Protein AF-A0A6G0UL66-F1 (afdb_monomer)

pLDDT: mean 75.74, std 12.14, range [45.56, 92.31]

Mean predicted aligned error: 11.09 Å

Foldseek 3Di:
DVVVVVVLVVQLDDDPPDDPLRNCCSNVVVVLVVVLVVVLVVVVPPDQQKAWDDDPPDDPVNRVVQSVVCVVQDFEADQPPDDPVVVVVCVVVPPDHPQVCVVPPDPPCLCVLVVLVVCVVVVPDCSVVVQLDQKTKDKDWDQDPDDDDDRDTDIDIIIMGRPSSVSCSVSVNVVSVSVNVSVVSD

Secondary structure (DSSP, 8-state):
-HHHHHHHHHHTSPPTT--HHHHHHHHHHHHHHHHHHHHHHHHHHTS-SEEE---TT--HHHHHHHHHHHHHH--B---TTS-HHHHHHHHHH--S-HHHHHHHH-TTGGGHHHHHHHHHHTT--HHHH-TT-SEEEEEEEEE----TT---EEEEEEEEEESTHHHHHHHHHHHHHHHHHHHHH-

Solvent-accessible surface area (backbone atoms only — not comparable to full-atom values): 11139 Å² total; per-residue (Å²): 111,69,71,56,54,55,49,50,57,58,62,64,51,81,61,95,88,55,53,74,69,54,50,48,48,66,42,48,53,54,54,51,52,52,54,50,52,49,52,52,51,53,57,62,70,76,51,76,72,52,50,58,57,66,61,93,87,56,51,75,65,56,43,51,50,51,33,54,49,37,66,72,78,43,54,36,74,67,57,91,88,64,59,72,82,60,49,63,58,42,67,78,78,47,96,51,41,68,51,61,52,55,79,71,68,58,95,76,57,94,49,48,59,57,55,53,47,51,36,52,75,70,64,58,52,40,79,79,72,52,50,64,46,50,54,27,42,29,75,51,77,45,75,65,95,58,76,97,81,60,93,57,70,42,82,45,77,36,51,29,38,36,69,59,35,64,53,52,54,55,50,49,47,54,53,48,54,51,53,53,49,52,67,72,78,104

Nearest PDB structures (foldseek):
  8gyq-assembly1_G  TM=5.010E-01  e=2.221E-03  Homo sapiens
  7xlb-assembly1_E  TM=4.769E-01  e=1.741E-02  Homo sapiens
  7dwb-assembly1_A  TM=4.606E-01  e=4.732E-02  Homo sapiens
  4usi-assembly1_C  TM=2.529E-01  e=5.232E+00  Chlamydomonas reinhardtii

Sequence (186 aa):
MLRFLDYMNKVAKPRPDEDIIDSVNNRITVFLFLGMGLSVFAKEYYGNPIKCWGKPEWTSSWLQYAEDYCFVEGTFFAPVNDTIPKLEILMEEGKKMILLNKLIADEEEAIFGFDLLKALLKGINWRETGYFARVTICTFLIREIGDGINNNIVFQATQCVLSAQMIVEKLYLIVWHWLFFLQIAN

Radius of gyration: 22.27 Å; Cα contacts (8 Å, |Δi|>4): 145; chains: 1; bounding box: 53×32×65 Å

Structure (mmCIF, N/CA/C/O backbone):
data_AF-A0A6G0UL66-F1
#
_entry.id   AF-A0A6G0UL66-F1
#
l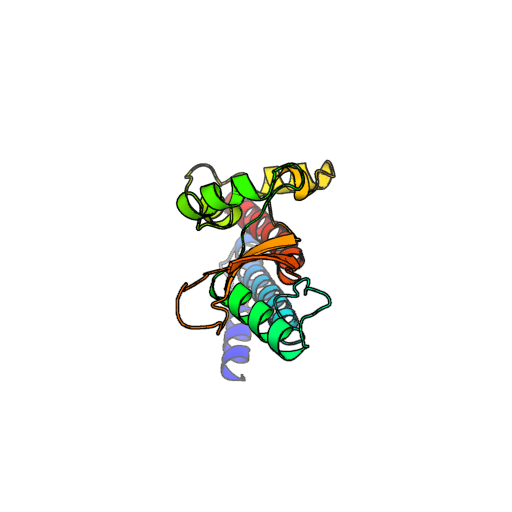oop_
_atom_site.group_PDB
_atom_site.id
_atom_site.type_symbol
_atom_site.label_atom_id
_atom_site.label_alt_id
_atom_site.label_comp_id
_atom_site.label_asym_id
_atom_site.label_entity_id
_atom_site.label_seq_id
_atom_site.pdbx_PDB_ins_code
_atom_site.Cartn_x
_atom_site.Cartn_y
_atom_site.Cartn_z
_atom_site.occupancy
_atom_site.B_iso_or_equiv
_atom_site.auth_seq_id
_atom_site.auth_comp_id
_atom_site.auth_asym_id
_atom_site.auth_atom_id
_atom_site.pdbx_PDB_model_num
ATOM 1 N N . MET A 1 1 ? 10.142 -11.536 24.221 1.00 58.44 1 MET A N 1
ATOM 2 C CA . MET A 1 1 ? 8.920 -12.329 23.960 1.00 58.44 1 MET A CA 1
ATOM 3 C C . MET A 1 1 ? 8.053 -12.485 25.216 1.00 58.44 1 MET A C 1
ATOM 5 O O . MET A 1 1 ? 6.939 -11.990 25.199 1.00 58.44 1 MET A O 1
ATOM 9 N N . LEU A 1 2 ? 8.552 -13.043 26.329 1.00 72.06 2 LEU A N 1
ATOM 10 C CA . LEU A 1 2 ? 7.756 -13.247 27.563 1.00 72.06 2 LEU A CA 1
ATOM 11 C C . LEU A 1 2 ? 7.189 -11.956 28.184 1.00 72.06 2 LEU A C 1
ATOM 13 O O . LEU A 1 2 ? 6.002 -11.883 28.465 1.00 72.06 2 LEU A O 1
ATOM 17 N N . ARG A 1 3 ? 7.991 -10.887 28.272 1.00 76.56 3 ARG A N 1
ATOM 18 C CA . ARG A 1 3 ? 7.517 -9.576 28.765 1.00 76.56 3 ARG A CA 1
ATOM 19 C C . ARG A 1 3 ? 6.379 -8.972 27.937 1.00 76.56 3 ARG A C 1
ATOM 21 O O . ARG A 1 3 ? 5.554 -8.242 28.472 1.00 76.56 3 ARG A O 1
ATOM 28 N N . PHE A 1 4 ? 6.348 -9.262 26.638 1.00 74.31 4 PHE A N 1
ATOM 29 C CA . PHE A 1 4 ? 5.276 -8.807 25.757 1.00 74.31 4 PHE A CA 1
ATOM 30 C C . PHE A 1 4 ? 3.990 -9.599 26.018 1.00 74.31 4 PHE A C 1
ATOM 32 O O . PHE A 1 4 ? 2.921 -9.010 26.097 1.00 74.31 4 PHE A O 1
ATOM 39 N N . LEU A 1 5 ? 4.100 -10.913 26.237 1.00 72.75 5 LEU A N 1
ATOM 40 C CA . LEU A 1 5 ? 2.961 -11.760 26.602 1.00 72.75 5 LEU A CA 1
ATOM 41 C C . LEU A 1 5 ? 2.371 -11.374 27.966 1.00 72.75 5 LEU A C 1
ATOM 43 O O . LEU A 1 5 ? 1.153 -11.302 28.094 1.00 72.75 5 LEU A O 1
ATOM 47 N N . ASP A 1 6 ? 3.206 -11.046 28.953 1.00 81.56 6 ASP A N 1
ATOM 48 C CA . ASP A 1 6 ? 2.739 -10.558 30.258 1.00 81.56 6 ASP A CA 1
ATOM 49 C C . ASP A 1 6 ? 2.024 -9.207 30.144 1.00 81.56 6 ASP A C 1
ATOM 51 O O . ASP A 1 6 ? 0.988 -8.986 30.775 1.00 81.56 6 ASP A O 1
ATOM 55 N N . TYR A 1 7 ? 2.543 -8.312 29.300 1.00 77.25 7 TYR A N 1
ATOM 56 C CA . TYR A 1 7 ? 1.910 -7.028 29.012 1.00 77.25 7 TYR A CA 1
ATOM 57 C C . TYR A 1 7 ? 0.558 -7.209 28.309 1.00 77.25 7 TYR A C 1
ATOM 59 O O . TYR A 1 7 ? -0.442 -6.642 28.744 1.00 77.25 7 TYR A O 1
ATOM 67 N N . MET A 1 8 ? 0.495 -8.071 27.294 1.00 73.62 8 MET A N 1
ATOM 68 C CA . MET A 1 8 ? -0.740 -8.410 26.583 1.00 73.62 8 MET A CA 1
ATOM 69 C C . MET A 1 8 ? -1.779 -9.062 27.501 1.00 73.62 8 MET A C 1
ATOM 71 O O . MET A 1 8 ? -2.954 -8.710 27.449 1.00 73.62 8 MET A O 1
ATOM 75 N N . ASN A 1 9 ? -1.358 -9.953 28.402 1.00 75.19 9 ASN A N 1
ATOM 76 C CA . ASN A 1 9 ? -2.237 -10.548 29.410 1.00 75.19 9 ASN A CA 1
ATOM 77 C C . ASN A 1 9 ? -2.760 -9.521 30.417 1.00 75.19 9 ASN A C 1
ATOM 79 O O . ASN A 1 9 ? -3.876 -9.660 30.914 1.00 75.19 9 ASN A O 1
ATOM 83 N N . LYS A 1 10 ? -1.973 -8.487 30.726 1.00 77.00 10 LYS A N 1
ATOM 84 C CA . LYS A 1 10 ? -2.399 -7.386 31.593 1.00 77.00 10 LYS A CA 1
ATOM 85 C C . LYS A 1 10 ? -3.420 -6.481 30.901 1.00 77.00 10 LYS A C 1
ATOM 87 O O . LYS A 1 10 ? -4.378 -6.077 31.548 1.00 77.00 10 LYS A O 1
ATOM 92 N N . VAL A 1 11 ? -3.239 -6.206 29.609 1.00 72.06 11 VAL A N 1
ATOM 93 C CA . VAL A 1 11 ? -4.183 -5.430 28.781 1.00 72.06 11 VAL A CA 1
ATOM 94 C C . VAL A 1 11 ? -5.475 -6.211 28.515 1.00 72.06 11 VAL A C 1
ATOM 96 O O . VAL A 1 11 ? -6.548 -5.628 28.466 1.00 72.06 11 VAL A O 1
ATOM 99 N N . ALA A 1 12 ? -5.405 -7.541 28.417 1.00 68.50 12 ALA A N 1
ATOM 100 C CA . ALA A 1 12 ? -6.569 -8.391 28.176 1.00 68.50 12 ALA A CA 1
ATOM 101 C C . ALA A 1 12 ? -7.498 -8.577 29.394 1.00 68.50 12 ALA A C 1
ATOM 103 O O . ALA A 1 12 ? -8.543 -9.219 29.248 1.00 68.50 12 ALA A O 1
ATOM 104 N N . LYS A 1 13 ? -7.126 -8.088 30.586 1.00 73.06 13 LYS A N 1
ATOM 105 C CA . LYS A 1 13 ? -7.964 -8.198 31.788 1.00 73.06 13 LYS A CA 1
ATOM 106 C C . LYS A 1 13 ? -8.992 -7.059 31.825 1.00 73.06 13 LYS A C 1
ATOM 108 O O . LYS A 1 13 ? -8.575 -5.903 31.793 1.00 73.06 13 LYS A O 1
ATOM 113 N N . PRO A 1 14 ? -10.297 -7.367 31.938 1.00 64.62 14 PRO A N 1
ATOM 114 C CA . PRO A 1 14 ? -11.334 -6.346 32.036 1.00 64.62 14 PRO A CA 1
ATOM 115 C C . PRO A 1 14 ? -11.175 -5.565 33.342 1.00 64.62 14 PRO A C 1
ATOM 117 O O . PRO A 1 14 ? -10.961 -6.169 34.400 1.00 64.62 14 PRO A O 1
ATOM 120 N N . ARG A 1 15 ? -11.258 -4.232 33.272 1.00 70.25 15 ARG A N 1
ATOM 121 C CA . ARG A 1 15 ? -11.360 -3.407 34.478 1.00 70.25 15 ARG A CA 1
ATOM 122 C C . ARG A 1 15 ? -12.821 -3.370 34.932 1.00 70.25 15 ARG A C 1
ATOM 124 O O . ARG A 1 15 ? -13.703 -3.413 34.081 1.00 70.25 15 ARG A O 1
ATOM 1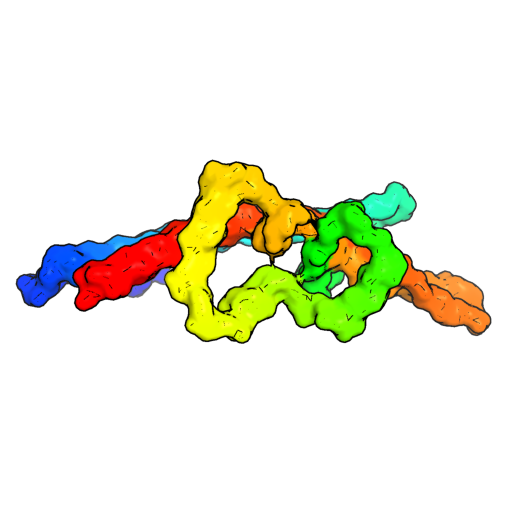31 N N . PRO A 1 16 ? -13.092 -3.314 36.244 1.00 69.12 16 PRO A N 1
ATOM 132 C CA . PRO A 1 16 ? -14.458 -3.412 36.761 1.00 69.12 16 PRO A CA 1
ATOM 133 C C . PRO A 1 16 ? -15.352 -2.215 36.398 1.00 69.12 16 PRO A C 1
ATOM 135 O O . PRO A 1 16 ? -16.569 -2.338 36.484 1.00 69.12 16 PRO A O 1
ATOM 138 N N . ASP A 1 17 ? -14.749 -1.095 35.992 1.00 70.81 17 ASP A N 1
ATOM 139 C CA . ASP A 1 17 ? -15.408 0.207 35.831 1.00 70.81 17 ASP A CA 1
ATOM 140 C C . ASP A 1 17 ? -15.620 0.590 34.349 1.00 70.81 17 ASP A C 1
ATOM 142 O O . ASP A 1 17 ? -16.052 1.701 34.061 1.00 70.81 17 ASP A O 1
ATOM 146 N N . GLU A 1 18 ? -15.266 -0.295 33.408 1.00 67.88 18 GLU A N 1
ATOM 147 C CA . GLU A 1 18 ? -15.343 -0.045 31.960 1.00 67.88 18 GLU A CA 1
ATOM 148 C C . GLU A 1 18 ? -16.682 -0.536 31.387 1.00 67.88 18 GLU A C 1
ATOM 150 O O . GLU A 1 18 ? -17.091 -1.678 31.628 1.00 67.88 18 GLU A O 1
ATOM 155 N N . ASP A 1 19 ? -17.344 0.305 30.585 1.00 76.44 19 ASP A N 1
ATOM 156 C CA . ASP A 1 19 ? -18.536 -0.087 29.837 1.00 76.44 19 ASP A CA 1
ATOM 157 C C . ASP A 1 19 ? -18.204 -1.221 28.850 1.00 76.44 19 ASP A C 1
ATOM 159 O O . ASP A 1 19 ? -17.070 -1.392 28.392 1.00 76.44 19 ASP A O 1
ATOM 163 N N . ILE A 1 20 ? -19.210 -2.026 28.486 1.00 73.19 20 ILE A N 1
ATOM 164 C CA . ILE A 1 20 ? -19.034 -3.178 27.577 1.00 73.19 20 ILE A CA 1
ATOM 165 C C . ILE A 1 20 ? -18.359 -2.747 26.262 1.00 73.19 20 ILE A C 1
ATOM 167 O O . ILE A 1 20 ? -17.556 -3.493 25.702 1.00 73.19 20 ILE A O 1
ATOM 171 N N . ILE A 1 21 ? -18.660 -1.535 25.792 1.00 73.75 21 ILE A N 1
ATOM 172 C CA . ILE A 1 21 ? -18.119 -0.946 24.562 1.00 73.75 21 ILE A CA 1
ATOM 173 C C . ILE A 1 21 ? -16.613 -0.671 24.705 1.00 73.75 21 ILE A C 1
ATOM 175 O O . ILE A 1 21 ? -15.834 -1.077 23.839 1.00 73.75 21 ILE A O 1
ATOM 179 N N . ASP A 1 22 ? -16.182 -0.101 25.830 1.00 70.06 22 ASP A N 1
ATOM 180 C CA . ASP A 1 22 ? -14.773 0.200 26.110 1.00 70.06 22 ASP A CA 1
ATOM 181 C C . ASP A 1 22 ? -13.939 -1.066 26.296 1.00 70.06 22 ASP A C 1
ATOM 183 O O . ASP A 1 22 ? -12.830 -1.193 25.762 1.00 70.06 22 ASP A O 1
ATOM 187 N N . SER A 1 23 ? -14.514 -2.053 26.987 1.00 69.56 23 SER A N 1
ATOM 188 C CA . SER A 1 23 ? -13.872 -3.346 27.223 1.00 69.56 23 SER A CA 1
ATOM 189 C C . SER A 1 23 ? -13.637 -4.114 25.917 1.00 69.56 23 SER A C 1
ATOM 191 O O . SER A 1 23 ? -12.585 -4.729 25.706 1.00 69.56 23 SER A O 1
ATOM 193 N N . VAL A 1 24 ? -14.606 -4.051 24.999 1.00 71.81 24 VAL A N 1
ATOM 194 C CA . VAL A 1 24 ? -14.515 -4.664 23.670 1.00 71.81 24 VAL A CA 1
ATOM 195 C C . VAL A 1 24 ? -13.525 -3.904 22.786 1.00 71.81 24 VAL A C 1
ATOM 197 O O . VAL A 1 24 ? -12.713 -4.544 22.116 1.00 71.81 24 VAL A O 1
ATOM 200 N N . ASN A 1 25 ? -13.517 -2.570 22.822 1.00 77.44 25 ASN A N 1
ATOM 201 C CA . ASN A 1 25 ? -12.602 -1.750 22.032 1.00 77.44 25 ASN A CA 1
ATOM 202 C C . ASN A 1 25 ? -11.132 -1.998 22.413 1.00 77.44 25 ASN A C 1
ATOM 204 O O . ASN A 1 25 ? -10.324 -2.385 21.568 1.00 77.44 25 ASN A O 1
ATOM 208 N N . ASN A 1 26 ? -10.780 -1.857 23.692 1.00 74.81 26 ASN A N 1
ATOM 209 C CA . ASN A 1 26 ? -9.395 -2.004 24.146 1.00 74.81 26 ASN A CA 1
ATOM 210 C C . ASN A 1 26 ? -8.853 -3.429 23.911 1.00 74.81 26 ASN A C 1
ATOM 212 O O . ASN A 1 26 ? -7.678 -3.626 23.605 1.00 74.81 26 ASN A O 1
ATOM 216 N N . ARG A 1 27 ? -9.717 -4.449 23.982 1.00 76.88 27 ARG A N 1
ATOM 217 C CA . ARG A 1 27 ? -9.307 -5.842 23.778 1.00 76.88 27 ARG A CA 1
ATOM 218 C C . ARG A 1 27 ? -9.246 -6.229 22.303 1.00 76.88 27 ARG A C 1
ATOM 220 O O . ARG A 1 27 ? -8.233 -6.770 21.863 1.00 76.88 27 ARG A O 1
ATOM 227 N N . ILE A 1 28 ? -10.307 -5.983 21.535 1.00 81.62 28 ILE A N 1
ATOM 228 C CA . ILE A 1 28 ? -10.396 -6.432 20.139 1.00 81.62 28 ILE A CA 1
ATOM 229 C C . ILE A 1 28 ? -9.446 -5.635 19.248 1.00 81.62 28 ILE A C 1
ATOM 231 O O . ILE A 1 28 ? -8.747 -6.247 18.442 1.00 81.62 28 ILE A O 1
ATOM 235 N N . THR A 1 29 ? -9.348 -4.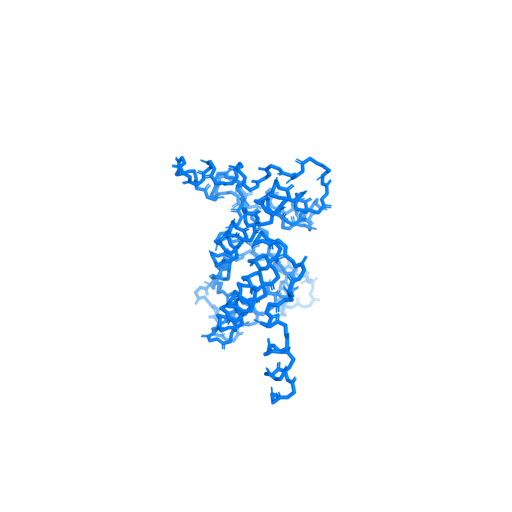314 19.424 1.00 84.31 29 THR A N 1
ATOM 236 C CA . THR A 1 29 ? -8.504 -3.449 18.581 1.00 84.31 29 THR A CA 1
ATOM 237 C C . THR A 1 29 ? -7.037 -3.883 18.608 1.00 84.31 29 THR A C 1
ATOM 239 O O . THR A 1 29 ? -6.390 -3.967 17.563 1.00 84.31 29 THR A O 1
ATOM 242 N N . VAL A 1 30 ? -6.511 -4.243 19.784 1.00 83.31 30 VAL A N 1
ATOM 243 C CA . VAL A 1 30 ? -5.107 -4.658 19.930 1.00 83.31 30 VAL A CA 1
ATOM 244 C C . VAL A 1 30 ? -4.843 -5.993 19.227 1.00 83.31 30 VAL A C 1
ATOM 246 O O . VAL A 1 30 ? -3.869 -6.113 18.483 1.00 83.31 30 VAL A O 1
ATOM 249 N N . PHE A 1 31 ? -5.705 -6.998 19.409 1.00 84.00 31 PHE A N 1
ATOM 250 C CA . PHE A 1 31 ? -5.541 -8.286 18.722 1.00 84.00 31 PHE A CA 1
ATOM 251 C C . PHE A 1 31 ? -5.764 -8.177 17.210 1.00 84.00 31 PHE A C 1
ATOM 253 O O . PHE A 1 31 ? -5.067 -8.844 16.445 1.00 84.00 31 PHE A O 1
ATOM 260 N N . LEU A 1 32 ? -6.683 -7.311 16.778 1.00 85.69 32 LEU A N 1
ATOM 261 C CA . LEU A 1 32 ? -6.948 -7.025 15.372 1.00 85.69 32 LEU A CA 1
ATOM 262 C C . LEU A 1 32 ? -5.708 -6.429 14.691 1.00 85.69 32 LEU A C 1
ATOM 264 O O . LEU A 1 32 ? -5.239 -6.983 13.696 1.00 85.69 32 LEU A O 1
ATOM 268 N N . PHE A 1 33 ? -5.104 -5.381 15.259 1.00 86.44 33 PHE A N 1
ATOM 269 C CA . PHE A 1 33 ? -3.886 -4.791 14.694 1.00 86.44 33 PHE A CA 1
ATOM 270 C C . PHE A 1 33 ? -2.677 -5.722 14.761 1.00 86.44 33 PHE A C 1
ATOM 272 O O . PHE A 1 33 ? -1.896 -5.764 13.809 1.00 86.44 33 PHE A O 1
ATOM 279 N N . LEU A 1 34 ? -2.536 -6.525 15.820 1.00 86.75 34 LEU A N 1
ATOM 280 C CA . LEU A 1 34 ? -1.481 -7.539 15.885 1.00 86.75 34 LEU A CA 1
ATOM 281 C C . LEU A 1 34 ? -1.638 -8.603 14.792 1.00 86.75 34 LEU A C 1
ATOM 283 O O . LEU A 1 34 ? -0.660 -8.943 14.128 1.00 86.75 34 LEU A O 1
ATOM 287 N N . GLY A 1 35 ? -2.856 -9.100 14.564 1.00 87.31 35 GLY A N 1
ATOM 288 C CA . GLY A 1 35 ? -3.134 -10.072 13.506 1.00 87.31 35 GLY A CA 1
ATOM 289 C C . GLY A 1 35 ? -2.863 -9.514 12.107 1.00 87.31 35 GLY A C 1
ATOM 290 O O . GLY A 1 35 ? -2.244 -10.182 11.274 1.00 87.31 35 GLY A O 1
ATOM 291 N N . MET A 1 36 ? -3.261 -8.266 11.852 1.00 85.38 36 MET A N 1
ATOM 292 C CA . MET A 1 36 ? -2.997 -7.591 10.579 1.00 85.38 36 MET A CA 1
ATOM 293 C C . MET A 1 36 ? -1.507 -7.318 10.368 1.00 85.38 36 MET A C 1
ATOM 295 O O . MET A 1 36 ? -0.985 -7.619 9.298 1.00 85.38 36 MET A O 1
ATOM 299 N N . GLY A 1 37 ? -0.806 -6.823 11.392 1.00 85.38 37 GLY A N 1
ATOM 300 C CA . GLY A 1 37 ? 0.634 -6.572 11.336 1.00 85.38 37 GLY A CA 1
ATOM 301 C C . GLY A 1 37 ? 1.434 -7.844 11.055 1.00 85.38 37 GLY A C 1
ATOM 302 O O . GLY A 1 37 ? 2.309 -7.843 10.192 1.00 85.38 37 GLY A O 1
ATOM 303 N N . LEU A 1 38 ? 1.075 -8.959 11.699 1.00 87.00 38 LEU A N 1
ATOM 304 C CA . LEU A 1 38 ? 1.669 -10.267 11.411 1.00 87.00 38 LEU A CA 1
ATOM 305 C C . LEU A 1 38 ? 1.369 -10.744 9.987 1.00 87.00 38 LEU A C 1
ATOM 307 O O . LEU A 1 38 ? 2.241 -11.324 9.348 1.00 87.00 38 LEU A O 1
ATOM 311 N N . SER A 1 39 ? 0.164 -10.486 9.477 1.00 83.50 39 SER A N 1
ATOM 312 C CA . SER A 1 39 ? -0.223 -10.865 8.113 1.00 83.50 39 SER A CA 1
ATOM 313 C C . SER A 1 39 ? 0.576 -10.098 7.054 1.00 83.50 39 SER A C 1
ATOM 315 O O . SER A 1 39 ? 1.032 -10.700 6.081 1.00 83.50 39 SER A O 1
ATOM 317 N N . VAL A 1 40 ? 0.790 -8.791 7.256 1.00 83.81 40 VAL A N 1
ATOM 318 C CA . VAL A 1 40 ? 1.653 -7.961 6.395 1.00 83.81 40 VAL A CA 1
ATOM 319 C C . VAL A 1 40 ? 3.093 -8.447 6.473 1.00 83.81 40 VAL A C 1
ATOM 321 O O . VAL A 1 40 ? 3.706 -8.721 5.446 1.00 83.81 40 VAL A O 1
ATOM 324 N N . PHE A 1 41 ? 3.606 -8.631 7.690 1.00 83.62 41 PHE A N 1
ATOM 325 C CA . PHE A 1 41 ? 4.976 -9.079 7.912 1.00 83.62 41 PHE A CA 1
ATOM 326 C C . PHE A 1 41 ? 5.247 -10.447 7.277 1.00 83.62 41 PHE A C 1
ATOM 328 O O . PHE A 1 41 ? 6.251 -10.630 6.596 1.00 83.62 41 PHE A O 1
ATOM 335 N N . ALA A 1 42 ? 4.328 -11.402 7.437 1.00 83.81 42 ALA A N 1
ATOM 336 C CA . ALA A 1 42 ? 4.441 -12.713 6.812 1.00 83.81 42 ALA A CA 1
ATOM 337 C C . ALA A 1 42 ? 4.512 -12.604 5.283 1.00 83.81 42 ALA A C 1
ATOM 339 O O . ALA A 1 42 ? 5.256 -13.335 4.640 1.00 83.81 42 ALA A O 1
ATOM 340 N N . LYS A 1 43 ? 3.760 -11.685 4.679 1.00 76.38 43 LYS A N 1
ATOM 341 C CA . LYS A 1 43 ? 3.737 -11.526 3.223 1.00 76.38 43 LYS A CA 1
ATOM 342 C C . LYS A 1 43 ? 4.971 -10.833 2.670 1.00 76.38 43 LYS A C 1
ATOM 344 O O . LYS A 1 43 ? 5.425 -11.232 1.604 1.00 76.38 43 LYS A O 1
ATOM 349 N N . GLU A 1 44 ? 5.529 -9.892 3.418 1.00 74.50 44 GLU A N 1
ATOM 350 C CA . GLU A 1 44 ? 6.800 -9.251 3.081 1.00 74.50 44 GLU A CA 1
ATOM 351 C C . GLU A 1 44 ? 7.986 -10.223 3.216 1.00 74.50 44 GLU A C 1
ATOM 353 O O . GLU A 1 44 ? 8.962 -10.129 2.483 1.00 74.50 44 GLU A O 1
ATOM 358 N N . TYR A 1 45 ? 7.896 -11.203 4.122 1.00 78.00 45 TYR A N 1
ATOM 359 C CA . TYR A 1 45 ? 8.993 -12.132 4.404 1.00 78.00 45 TYR A CA 1
ATOM 360 C C . TYR A 1 45 ? 9.155 -13.264 3.372 1.00 78.00 45 TYR A C 1
ATOM 362 O O . TYR A 1 45 ? 10.267 -13.731 3.136 1.00 78.00 45 TYR A O 1
ATOM 370 N N . TYR A 1 46 ? 8.062 -13.739 2.761 1.00 70.81 46 TYR A N 1
ATOM 371 C CA . TYR A 1 46 ? 8.074 -14.936 1.898 1.00 70.81 46 TYR A CA 1
ATOM 372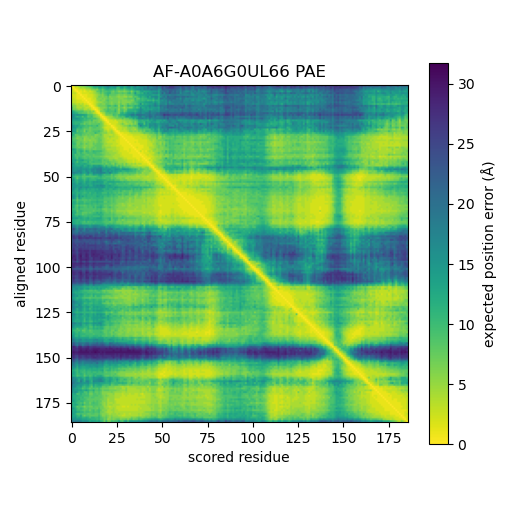 C C . TYR A 1 46 ? 8.141 -14.644 0.387 1.00 70.81 46 TYR A C 1
ATOM 374 O O . TYR A 1 46 ? 7.838 -15.525 -0.421 1.00 70.81 46 TYR A O 1
ATOM 382 N N . GLY A 1 47 ? 8.532 -13.440 -0.037 1.00 72.94 47 GLY A N 1
ATOM 383 C CA . GLY A 1 47 ? 8.598 -13.115 -1.462 1.00 72.94 47 GLY A CA 1
ATOM 384 C C . GLY A 1 47 ? 9.395 -11.860 -1.783 1.00 72.94 47 GLY A C 1
ATOM 385 O O . GLY A 1 47 ? 9.812 -11.127 -0.898 1.00 72.94 47 GLY A O 1
ATOM 386 N N . ASN A 1 48 ? 9.589 -11.615 -3.079 1.00 77.25 48 ASN A N 1
ATOM 387 C CA . ASN A 1 48 ? 10.111 -10.332 -3.538 1.00 77.25 48 ASN A CA 1
ATOM 388 C C . ASN A 1 48 ? 8.950 -9.322 -3.585 1.00 77.25 48 ASN A C 1
ATOM 390 O O . ASN A 1 48 ? 7.875 -9.678 -4.088 1.00 77.25 48 ASN A O 1
ATOM 394 N N . PRO A 1 49 ? 9.146 -8.085 -3.103 1.00 78.81 49 PRO A N 1
ATOM 395 C CA . PRO A 1 49 ? 8.076 -7.094 -2.971 1.00 78.81 49 PRO A CA 1
ATOM 396 C C . PRO A 1 49 ? 7.532 -6.616 -4.327 1.00 78.81 49 PRO A C 1
ATOM 398 O O . PRO A 1 49 ? 6.360 -6.243 -4.443 1.00 78.81 49 PRO A O 1
ATOM 401 N N . ILE A 1 50 ? 8.366 -6.673 -5.371 1.00 87.69 50 ILE A N 1
ATOM 402 C CA . ILE A 1 50 ? 8.035 -6.262 -6.734 1.00 87.69 50 ILE A CA 1
ATOM 403 C C . ILE A 1 50 ? 8.568 -7.276 -7.752 1.00 87.69 50 ILE A C 1
ATOM 405 O O . ILE A 1 50 ? 9.623 -7.879 -7.556 1.00 87.69 50 ILE A O 1
ATOM 409 N N . LYS A 1 51 ? 7.818 -7.482 -8.839 1.00 91.06 51 LYS A N 1
ATOM 410 C CA . LYS A 1 51 ? 8.260 -8.248 -10.013 1.00 91.06 51 LYS A CA 1
ATOM 411 C C . LYS A 1 51 ? 8.015 -7.457 -11.280 1.00 91.06 51 LYS A C 1
ATOM 413 O O . LYS A 1 51 ? 6.899 -6.983 -11.482 1.00 91.06 51 LYS A O 1
ATOM 418 N N . CYS A 1 52 ? 9.038 -7.318 -12.116 1.00 92.00 52 CYS A N 1
ATOM 419 C CA . CYS A 1 52 ? 8.999 -6.445 -13.286 1.00 92.00 52 CYS A CA 1
ATOM 420 C C . CYS A 1 52 ? 9.152 -7.223 -14.595 1.00 92.00 52 CYS A C 1
ATOM 422 O O . CYS A 1 52 ? 9.714 -8.315 -14.645 1.00 92.00 52 CYS A O 1
ATOM 424 N N . TRP A 1 53 ? 8.625 -6.653 -15.675 1.00 92.00 53 TRP A N 1
ATOM 425 C CA . TRP A 1 53 ? 8.721 -7.223 -17.009 1.00 92.00 53 TRP A CA 1
ATOM 426 C C . TRP A 1 53 ? 10.067 -6.868 -17.654 1.00 92.00 53 TRP A C 1
ATOM 428 O O . TRP A 1 53 ? 10.326 -5.711 -17.995 1.00 92.00 53 TRP A O 1
ATOM 438 N N . GLY A 1 54 ? 10.938 -7.859 -17.836 1.00 90.44 54 GLY A N 1
ATOM 439 C CA . GLY A 1 54 ? 12.220 -7.684 -18.518 1.00 90.44 54 GLY A CA 1
ATOM 440 C C . GLY A 1 54 ? 12.102 -7.715 -20.042 1.00 90.44 54 GLY A C 1
ATOM 441 O O . GLY A 1 54 ? 11.233 -8.387 -20.598 1.00 90.44 54 GLY A O 1
ATOM 442 N N . LYS A 1 55 ? 13.015 -7.027 -20.736 1.00 87.88 55 LYS A N 1
ATOM 443 C CA . LYS A 1 55 ? 13.224 -7.261 -22.174 1.00 87.88 55 LYS A CA 1
ATOM 444 C C . LYS A 1 55 ? 13.784 -8.677 -22.391 1.00 87.88 55 LYS A C 1
ATOM 446 O O . LYS A 1 55 ? 14.523 -9.160 -21.536 1.00 87.88 55 LYS A O 1
ATOM 451 N N . PRO A 1 56 ? 13.509 -9.321 -23.539 1.00 87.50 56 PRO A N 1
ATOM 452 C CA . PRO A 1 56 ? 14.028 -10.661 -23.831 1.00 87.50 56 PRO A CA 1
ATOM 453 C C . PRO A 1 56 ? 15.565 -10.725 -23.896 1.00 87.50 56 PRO A C 1
ATOM 455 O O . PRO A 1 56 ? 16.141 -11.790 -23.720 1.00 87.50 56 PRO A O 1
ATOM 458 N N . GLU A 1 57 ? 16.228 -9.591 -24.129 1.00 88.50 57 GLU A N 1
ATOM 459 C CA . GLU A 1 57 ? 17.691 -9.466 -24.200 1.00 88.50 57 GLU A CA 1
ATOM 460 C C . GLU A 1 57 ? 18.363 -9.369 -22.818 1.00 88.50 57 GLU A C 1
ATOM 462 O O . GLU A 1 57 ? 19.584 -9.472 -22.707 1.00 88.50 57 GLU A O 1
ATOM 467 N N . TRP A 1 58 ? 17.592 -9.138 -21.751 1.00 89.44 58 TRP A N 1
ATOM 468 C CA . TRP A 1 58 ? 18.137 -8.942 -20.411 1.00 89.44 58 TRP A CA 1
ATOM 469 C C . TRP A 1 58 ? 18.534 -10.259 -19.754 1.00 89.44 58 TRP A C 1
ATOM 471 O O . TRP A 1 58 ? 17.785 -11.235 -19.749 1.00 89.44 58 TRP A O 1
ATOM 481 N N . THR A 1 59 ? 19.700 -10.261 -19.109 1.00 91.62 59 THR A N 1
ATOM 482 C CA . THR A 1 59 ? 20.088 -11.366 -18.229 1.00 91.62 59 THR A CA 1
ATOM 483 C C . THR A 1 59 ? 19.294 -11.312 -16.921 1.00 91.62 59 THR A C 1
ATOM 485 O O . THR A 1 59 ? 18.790 -10.260 -16.518 1.00 91.62 59 THR A O 1
ATOM 488 N N . SER A 1 60 ? 19.227 -12.438 -16.201 1.00 91.62 60 SER A N 1
ATOM 489 C CA . SER A 1 60 ? 18.559 -12.492 -14.892 1.00 91.62 60 SER A CA 1
ATOM 490 C C . SER A 1 60 ? 19.129 -11.484 -13.883 1.00 91.62 60 SER A C 1
ATOM 492 O O . SER A 1 60 ? 18.392 -11.029 -13.014 1.00 91.62 60 SER A O 1
ATOM 494 N N . SER A 1 61 ? 20.413 -11.128 -13.982 1.00 90.81 61 SER A N 1
ATOM 495 C CA . SER A 1 61 ? 21.050 -10.147 -13.094 1.00 90.81 61 SER A CA 1
ATOM 496 C C . SER A 1 61 ? 20.595 -8.718 -13.394 1.00 90.81 61 SER A C 1
ATOM 498 O O . SER A 1 61 ? 20.326 -7.959 -12.469 1.00 90.81 61 SER A O 1
ATOM 500 N N . TRP A 1 62 ? 20.446 -8.363 -14.675 1.00 89.44 62 TRP A N 1
ATOM 501 C CA . TRP A 1 62 ? 19.885 -7.067 -15.074 1.00 89.44 62 TRP A CA 1
ATOM 502 C C . TRP A 1 62 ? 18.420 -6.932 -14.659 1.00 89.44 62 TRP A C 1
ATOM 504 O O . TRP A 1 62 ? 18.004 -5.858 -14.231 1.00 89.44 62 TRP A O 1
ATOM 514 N N . LEU A 1 63 ? 17.654 -8.027 -14.730 1.00 91.50 63 LEU A N 1
ATOM 515 C CA . LEU A 1 63 ? 16.271 -8.043 -14.260 1.00 91.50 63 LEU A CA 1
ATOM 516 C C . LEU A 1 63 ? 16.178 -7.811 -12.745 1.00 91.50 63 LEU A C 1
ATOM 518 O O . LEU A 1 63 ? 15.382 -6.984 -12.319 1.00 91.50 63 LEU A O 1
ATOM 522 N N . GLN A 1 64 ? 17.012 -8.485 -11.945 1.00 92.31 64 GLN A N 1
ATOM 523 C CA . GLN A 1 64 ? 17.059 -8.278 -10.490 1.00 92.31 64 GLN A CA 1
ATOM 524 C C . GLN A 1 64 ? 17.465 -6.845 -10.132 1.00 92.31 64 GLN A C 1
ATOM 526 O O . GLN A 1 64 ? 16.809 -6.216 -9.312 1.00 92.31 64 GLN A O 1
ATOM 531 N N . TYR A 1 65 ? 18.473 -6.290 -10.813 1.00 90.31 65 TYR A N 1
ATOM 532 C CA . TYR A 1 65 ? 18.861 -4.891 -10.625 1.00 90.31 65 TYR A CA 1
ATOM 533 C C . TYR A 1 65 ? 17.704 -3.925 -10.913 1.00 90.31 65 TYR A C 1
ATOM 535 O O . TYR A 1 65 ? 17.468 -3.001 -10.140 1.00 90.31 65 TYR A O 1
ATOM 543 N N . ALA A 1 66 ? 16.970 -4.140 -12.009 1.00 90.25 66 ALA A N 1
ATOM 544 C CA . ALA A 1 66 ? 15.812 -3.319 -12.341 1.00 90.25 66 ALA A CA 1
ATOM 545 C C . ALA A 1 66 ? 14.695 -3.456 -11.292 1.00 90.25 66 ALA A C 1
ATOM 547 O O . ALA A 1 66 ? 14.105 -2.452 -10.908 1.00 90.25 66 ALA A O 1
ATOM 548 N N . GLU A 1 67 ? 14.423 -4.671 -10.802 1.00 90.94 67 GLU A N 1
ATOM 549 C CA . GLU A 1 67 ? 13.456 -4.909 -9.720 1.00 90.94 67 GLU A CA 1
ATOM 550 C C . GLU A 1 67 ? 13.836 -4.135 -8.446 1.00 90.94 67 GLU A C 1
ATOM 552 O O . GLU A 1 67 ? 13.004 -3.398 -7.916 1.00 90.94 67 GLU A O 1
ATOM 557 N N . ASP A 1 68 ? 15.092 -4.228 -8.007 1.00 90.88 68 ASP A N 1
ATOM 558 C CA . ASP A 1 68 ? 15.588 -3.545 -6.806 1.00 90.88 68 ASP A CA 1
ATOM 559 C C . ASP A 1 68 ? 15.608 -2.020 -6.975 1.00 90.88 68 ASP A C 1
ATOM 561 O O . ASP A 1 68 ? 15.186 -1.278 -6.086 1.00 90.88 68 ASP A O 1
ATOM 565 N N . TYR A 1 69 ? 16.045 -1.533 -8.139 1.00 89.00 69 TYR A N 1
ATOM 566 C CA . TYR A 1 69 ? 16.048 -0.106 -8.455 1.00 89.00 69 TYR A CA 1
ATOM 567 C C . TYR A 1 69 ? 14.632 0.474 -8.401 1.00 89.00 69 TYR A C 1
ATOM 569 O O . TYR A 1 69 ? 14.393 1.487 -7.746 1.00 89.00 69 TYR A O 1
ATOM 577 N N . CYS A 1 70 ? 13.673 -0.195 -9.043 1.00 87.62 70 CYS A N 1
ATOM 578 C CA . CYS A 1 70 ? 12.277 0.229 -9.072 1.00 87.62 70 CYS A CA 1
ATOM 579 C C . CYS A 1 70 ? 11.593 0.130 -7.706 1.00 87.62 70 CYS A C 1
ATOM 581 O O . CYS A 1 70 ? 10.671 0.896 -7.420 1.00 87.62 70 CYS A O 1
ATOM 583 N N . PHE A 1 71 ? 12.036 -0.794 -6.852 1.00 87.75 71 PHE A N 1
ATOM 584 C CA . PHE A 1 71 ? 11.577 -0.862 -5.471 1.00 87.75 71 PHE A CA 1
ATOM 585 C C . PHE A 1 71 ? 12.030 0.360 -4.656 1.00 87.75 71 PHE A C 1
ATOM 587 O O . PHE A 1 71 ? 11.245 0.888 -3.870 1.00 87.75 71 PHE A O 1
ATOM 594 N N . VAL A 1 72 ? 13.260 0.841 -4.875 1.00 86.50 72 VAL A N 1
ATOM 595 C CA . VAL A 1 72 ? 13.845 1.974 -4.136 1.00 86.50 72 VAL A CA 1
ATOM 596 C C . VAL A 1 72 ? 13.394 3.334 -4.675 1.00 86.50 72 VAL A C 1
ATOM 598 O O . VAL A 1 72 ? 12.979 4.189 -3.897 1.00 86.50 72 VAL A O 1
ATOM 601 N N . GLU A 1 73 ? 13.453 3.552 -5.991 1.00 82.50 73 GLU A N 1
ATOM 602 C CA . GLU A 1 73 ? 13.048 4.828 -6.609 1.00 82.50 73 GLU A CA 1
ATOM 603 C C . GLU A 1 73 ? 11.529 5.023 -6.638 1.00 82.50 73 GLU A C 1
ATOM 605 O O . GLU A 1 73 ? 11.031 6.151 -6.715 1.00 82.50 73 GLU A O 1
ATOM 610 N N . GLY A 1 74 ? 10.788 3.921 -6.543 1.00 81.19 74 GLY A N 1
ATOM 611 C CA . GLY A 1 74 ? 9.341 3.906 -6.603 1.00 81.19 74 GLY A CA 1
ATOM 612 C C . GLY A 1 74 ? 8.800 3.799 -8.027 1.00 81.19 74 GLY A C 1
ATOM 613 O O . GLY A 1 74 ? 9.500 3.886 -9.034 1.00 81.19 74 GLY A O 1
ATOM 614 N N . THR A 1 75 ? 7.491 3.582 -8.095 1.00 82.81 75 THR A N 1
ATOM 615 C CA . THR A 1 75 ? 6.748 3.384 -9.342 1.00 82.81 75 THR A CA 1
ATOM 616 C C . THR A 1 75 ? 5.468 4.205 -9.309 1.00 82.81 75 THR A C 1
ATOM 618 O O . THR A 1 75 ? 5.000 4.608 -8.239 1.00 82.81 75 THR A O 1
ATOM 621 N N . PHE A 1 76 ? 4.878 4.447 -10.473 1.00 79.25 76 PHE A N 1
ATOM 622 C CA . PHE A 1 76 ? 3.643 5.216 -10.579 1.00 79.25 76 PHE A CA 1
ATOM 623 C C . PHE A 1 76 ? 2.587 4.451 -11.381 1.00 79.25 76 PHE A C 1
ATOM 625 O O . PHE A 1 76 ? 2.886 3.585 -12.205 1.00 79.25 76 PHE A O 1
ATOM 632 N N . PHE A 1 77 ? 1.317 4.742 -11.107 1.00 79.56 77 PHE A N 1
ATOM 633 C CA . PHE A 1 77 ? 0.210 4.165 -11.862 1.00 79.56 77 PHE A CA 1
ATOM 634 C C . PHE A 1 77 ? 0.018 4.939 -13.166 1.00 79.56 77 PHE A C 1
ATOM 636 O O . PHE A 1 77 ? -0.103 6.161 -13.140 1.00 79.56 77 PHE A O 1
ATOM 643 N N . ALA A 1 78 ? -0.045 4.219 -14.284 1.00 77.69 78 ALA A N 1
ATOM 644 C CA . ALA A 1 78 ? -0.382 4.777 -15.585 1.00 77.69 78 ALA A CA 1
ATOM 645 C C . ALA A 1 78 ? -1.562 3.998 -16.185 1.00 77.69 78 ALA A C 1
ATOM 647 O O . ALA A 1 78 ? -1.487 2.765 -16.287 1.00 77.69 78 ALA A O 1
ATOM 648 N N . PRO A 1 79 ? -2.654 4.672 -16.581 1.00 73.12 79 PRO A N 1
ATOM 649 C CA . PRO A 1 79 ? -3.738 4.018 -17.292 1.00 73.12 79 PRO A CA 1
ATOM 650 C C . PRO A 1 79 ? -3.250 3.577 -18.679 1.00 73.12 79 PRO A C 1
ATOM 652 O O . PRO A 1 79 ? -2.497 4.272 -19.353 1.00 73.12 79 PRO A O 1
ATOM 655 N N . VAL A 1 80 ? -3.712 2.412 -19.136 1.00 68.81 80 VAL A N 1
ATOM 656 C CA . VAL A 1 80 ? -3.227 1.770 -20.378 1.00 68.81 80 VAL A CA 1
ATOM 657 C C . VAL A 1 80 ? -3.530 2.570 -21.652 1.00 68.81 80 VAL A C 1
ATOM 659 O O . VAL A 1 80 ? -2.964 2.288 -22.702 1.00 68.81 80 VAL A O 1
ATOM 662 N N . ASN A 1 81 ? -4.404 3.573 -21.566 1.00 66.69 81 ASN A N 1
ATOM 663 C CA . ASN A 1 81 ? -4.817 4.379 -22.709 1.00 66.69 81 ASN A CA 1
ATOM 664 C C . ASN A 1 81 ? -3.903 5.591 -22.977 1.00 66.69 81 ASN A C 1
ATOM 666 O O . ASN A 1 81 ? -4.076 6.257 -23.994 1.00 66.69 81 ASN A O 1
ATOM 670 N N . ASP A 1 82 ? -2.953 5.894 -22.083 1.00 66.75 82 ASP A N 1
ATOM 671 C CA . ASP A 1 82 ? -1.992 6.983 -22.276 1.00 66.75 82 ASP A CA 1
ATOM 672 C C . ASP A 1 82 ? -0.714 6.484 -22.978 1.00 66.75 82 ASP A C 1
ATOM 674 O O . ASP A 1 82 ? -0.156 5.434 -22.659 1.00 66.75 82 ASP A O 1
ATOM 678 N N . THR A 1 83 ? -0.229 7.252 -23.958 1.00 60.72 83 THR A N 1
ATOM 679 C CA . THR A 1 83 ? 0.978 6.926 -24.733 1.00 60.72 83 THR A CA 1
ATOM 680 C C . THR A 1 83 ? 2.261 7.24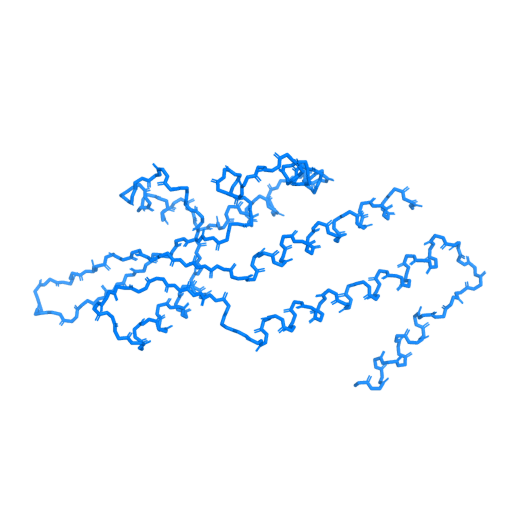7 -23.961 1.00 60.72 83 THR A C 1
ATOM 682 O O . THR A 1 83 ? 2.381 8.344 -23.421 1.00 60.72 83 THR A O 1
ATOM 685 N N . ILE A 1 84 ? 3.261 6.358 -24.033 1.00 61.59 84 ILE A N 1
ATOM 686 C CA . ILE A 1 84 ? 4.606 6.466 -23.416 1.00 61.59 84 ILE A CA 1
ATOM 687 C C . ILE A 1 84 ? 5.278 7.858 -23.509 1.00 61.59 84 ILE A C 1
ATOM 689 O O . ILE A 1 84 ? 5.755 8.323 -22.482 1.00 61.59 84 ILE A O 1
ATOM 693 N N . PRO A 1 85 ? 5.280 8.596 -24.637 1.00 57.00 85 PRO A N 1
ATOM 694 C CA . PRO A 1 85 ? 5.875 9.944 -24.689 1.00 57.00 85 PRO A CA 1
ATOM 695 C C . PRO A 1 85 ? 5.206 10.985 -23.769 1.00 57.00 85 PRO A C 1
ATOM 697 O O . PRO A 1 85 ? 5.840 11.954 -23.370 1.00 57.00 85 PRO A O 1
ATOM 700 N N . LYS A 1 86 ? 3.943 10.786 -23.372 1.00 57.97 86 LYS A N 1
ATOM 701 C CA . LYS A 1 86 ? 3.258 11.639 -22.384 1.00 57.97 86 LYS A CA 1
ATOM 702 C C . LYS A 1 86 ? 3.712 11.328 -20.951 1.00 57.97 86 LYS A C 1
ATOM 704 O O . LYS A 1 86 ? 3.565 12.168 -20.070 1.00 57.97 86 LYS A O 1
ATOM 709 N N . LEU A 1 87 ? 4.287 10.143 -20.719 1.00 58.50 87 LEU A N 1
ATOM 710 C CA . LEU A 1 87 ? 4.822 9.742 -19.420 1.00 58.50 87 LEU A CA 1
ATOM 711 C C . LEU A 1 87 ? 6.129 10.457 -19.063 1.00 58.50 87 LEU A C 1
ATOM 713 O O . LEU A 1 87 ? 6.374 10.667 -17.884 1.00 58.50 87 LEU A O 1
ATOM 717 N N . GLU A 1 88 ? 6.928 10.875 -20.046 1.00 56.09 88 GLU A N 1
ATOM 718 C CA . GLU A 1 88 ? 8.125 11.698 -19.809 1.00 56.09 88 GLU A CA 1
ATOM 719 C C . GLU A 1 88 ? 7.750 13.051 -19.178 1.00 56.09 88 GLU A C 1
ATOM 721 O O . GLU A 1 88 ? 8.405 13.510 -18.250 1.00 56.09 88 GLU A O 1
ATOM 726 N N . ILE A 1 89 ? 6.609 13.622 -19.579 1.00 53.91 89 ILE A N 1
ATOM 727 C CA . ILE A 1 89 ? 6.032 14.837 -18.976 1.00 53.91 89 ILE A CA 1
ATOM 728 C C . ILE A 1 89 ? 5.521 14.551 -17.549 1.00 53.91 89 ILE A C 1
ATOM 730 O O . ILE A 1 89 ? 5.666 15.377 -16.651 1.00 53.91 89 ILE A O 1
ATOM 734 N N . LEU A 1 90 ? 4.993 13.346 -17.294 1.00 54.00 90 LEU A N 1
ATOM 735 C CA . LEU A 1 90 ? 4.585 12.916 -15.947 1.00 54.00 90 LEU A CA 1
ATOM 736 C C . LEU A 1 90 ? 5.774 12.693 -14.993 1.00 54.00 90 LEU A C 1
ATOM 738 O O . LEU A 1 90 ? 5.573 12.707 -13.777 1.00 54.00 90 LEU A O 1
ATOM 742 N N . MET A 1 91 ? 6.998 12.510 -15.508 1.00 53.59 91 MET A N 1
ATOM 743 C CA . MET A 1 91 ? 8.211 12.434 -14.681 1.00 53.59 91 MET A CA 1
ATOM 744 C C . MET A 1 91 ? 8.568 13.790 -14.050 1.00 53.59 91 MET A C 1
ATOM 746 O O . MET A 1 91 ? 9.162 13.797 -12.972 1.00 53.59 91 MET A O 1
ATOM 750 N N . GLU A 1 92 ? 8.169 14.914 -14.662 1.00 54.41 92 GLU A N 1
ATOM 751 C CA . GLU A 1 92 ? 8.365 16.259 -14.095 1.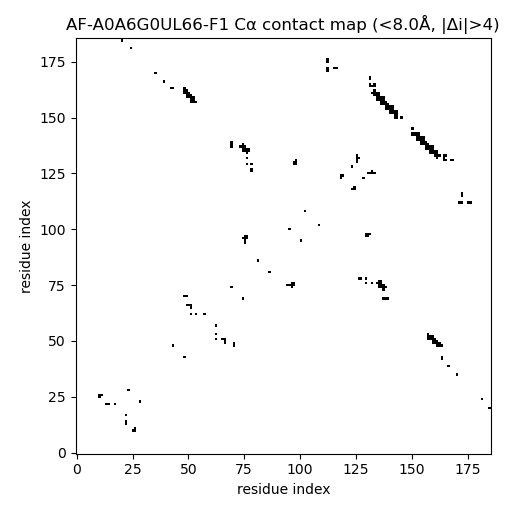00 54.41 92 GLU A CA 1
ATOM 752 C C . GLU A 1 92 ? 7.261 16.665 -13.105 1.00 54.41 92 GLU A C 1
ATOM 754 O O . GLU A 1 92 ? 7.550 17.327 -12.110 1.00 54.41 92 GLU A O 1
ATOM 759 N N . GLU A 1 93 ? 6.012 16.227 -13.300 1.00 53.00 93 GLU A N 1
ATOM 760 C CA . GLU A 1 93 ? 4.882 16.663 -12.455 1.00 53.00 93 GLU A CA 1
ATOM 761 C C . GLU A 1 93 ? 4.467 15.677 -11.344 1.00 53.00 93 GLU A C 1
ATOM 763 O O . GLU A 1 93 ? 3.580 15.983 -10.546 1.00 53.00 93 GLU A O 1
ATOM 768 N N . GLY A 1 94 ? 5.067 14.487 -11.247 1.00 48.16 94 GLY A N 1
ATOM 769 C CA . GLY A 1 94 ? 4.338 13.373 -10.633 1.00 48.16 94 GLY A CA 1
ATOM 770 C C . GLY A 1 94 ? 5.117 12.360 -9.813 1.00 48.16 94 GLY A C 1
ATOM 771 O O . GLY A 1 94 ? 4.690 11.206 -9.765 1.00 48.16 94 GLY A O 1
ATOM 772 N N . LYS A 1 95 ? 6.193 12.730 -9.100 1.00 51.00 95 LYS A N 1
ATOM 773 C CA . LYS A 1 95 ? 6.674 11.901 -7.971 1.00 51.00 95 LYS A CA 1
ATOM 774 C C . LYS A 1 95 ? 5.657 11.937 -6.827 1.00 51.00 95 LYS A C 1
ATOM 776 O O . LYS A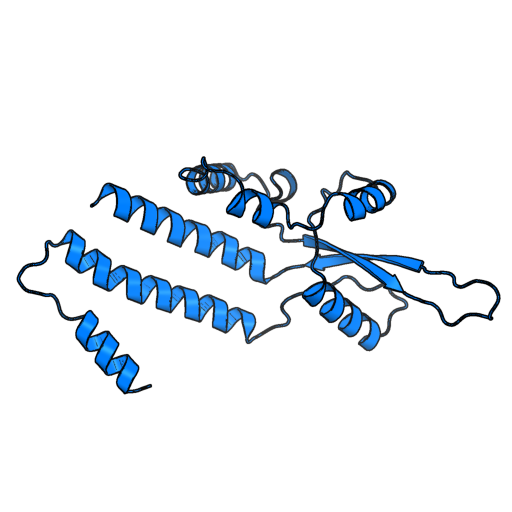 1 95 ? 5.856 12.576 -5.800 1.00 51.00 95 LYS A O 1
ATOM 781 N N . LYS A 1 96 ? 4.553 11.221 -7.000 1.00 48.66 96 LYS A N 1
ATOM 782 C CA . LYS A 1 96 ? 3.756 10.661 -5.916 1.00 48.66 96 LYS A CA 1
ATOM 783 C C . LYS A 1 96 ? 2.765 9.694 -6.534 1.00 48.66 96 LYS A C 1
ATOM 785 O O . LYS A 1 96 ? 1.848 10.084 -7.249 1.00 48.66 96 LYS A O 1
ATOM 790 N N . MET A 1 97 ? 2.971 8.420 -6.216 1.00 52.16 97 MET A N 1
ATOM 791 C CA . MET A 1 97 ? 1.926 7.412 -6.090 1.00 52.16 97 MET A CA 1
ATOM 792 C C . MET A 1 97 ? 0.580 8.117 -5.844 1.00 52.16 97 MET A C 1
ATOM 794 O O . MET A 1 97 ? 0.391 8.716 -4.787 1.00 52.16 97 MET A O 1
ATOM 798 N N . ILE A 1 98 ? -0.306 8.121 -6.846 1.00 54.53 98 ILE A N 1
ATOM 799 C CA . ILE A 1 98 ? -1.589 8.861 -6.861 1.00 54.53 98 ILE A CA 1
ATOM 800 C C . ILE A 1 98 ? -2.416 8.590 -5.591 1.00 54.53 98 ILE A C 1
ATOM 802 O O . ILE A 1 98 ? -3.192 9.427 -5.139 1.00 54.53 98 ILE A O 1
ATOM 806 N N . LEU A 1 99 ? -2.181 7.433 -4.976 1.00 54.25 99 LEU A N 1
ATOM 807 C CA . LEU A 1 99 ? -2.732 7.025 -3.698 1.00 54.25 99 LEU A CA 1
ATOM 808 C C . LEU A 1 99 ? -2.148 7.797 -2.497 1.00 54.25 99 LEU A C 1
ATOM 810 O O . LEU A 1 99 ? -2.908 8.246 -1.654 1.00 54.25 99 LEU A O 1
ATOM 814 N N . LEU A 1 100 ? -0.828 7.996 -2.421 1.00 48.78 100 LEU A N 1
ATOM 815 C CA . LEU A 1 100 ? -0.158 8.647 -1.286 1.00 48.78 100 LEU A CA 1
ATOM 816 C C . LEU A 1 100 ? -0.419 10.162 -1.239 1.00 48.78 100 LEU A C 1
ATOM 818 O O . LEU A 1 100 ? -0.474 10.740 -0.162 1.00 48.78 100 LEU A O 1
ATOM 822 N N . ASN A 1 101 ? -0.580 10.808 -2.399 1.00 49.00 101 ASN A N 1
ATOM 823 C CA . ASN A 1 101 ? -0.931 12.229 -2.456 1.00 49.00 101 ASN A CA 1
ATOM 824 C C . ASN A 1 101 ? -2.382 12.496 -2.066 1.00 49.00 101 ASN A C 1
ATOM 826 O O . ASN A 1 101 ? -2.632 13.502 -1.422 1.00 49.00 101 ASN A O 1
ATOM 830 N N . LYS A 1 102 ? -3.317 11.608 -2.422 1.00 52.50 102 LYS A N 1
ATOM 831 C CA . LYS A 1 102 ? -4.704 11.724 -1.958 1.00 52.50 102 LYS A CA 1
ATOM 832 C C . LYS A 1 102 ? -4.800 11.415 -0.460 1.00 52.50 102 LYS A C 1
ATOM 834 O O . LYS A 1 102 ? -5.172 12.305 0.287 1.00 52.50 102 LYS A O 1
ATOM 839 N N . LEU A 1 103 ? -4.238 10.281 -0.021 1.00 54.78 103 LEU A N 1
ATOM 840 C CA . LEU A 1 103 ? -4.260 9.832 1.383 1.00 54.78 103 LEU A CA 1
ATOM 841 C C . LEU A 1 103 ? -3.612 10.787 2.409 1.00 54.78 103 LEU A C 1
ATOM 843 O O . LEU A 1 103 ? -3.768 10.572 3.608 1.00 54.78 103 LEU A O 1
ATOM 847 N N . ILE A 1 104 ? -2.797 11.761 1.982 1.00 57.62 104 ILE A N 1
ATOM 848 C CA . ILE A 1 104 ? -2.053 12.663 2.884 1.00 57.62 104 ILE A CA 1
ATOM 849 C C . ILE A 1 104 ? -2.466 14.138 2.706 1.00 57.62 104 ILE A C 1
ATOM 851 O O . ILE A 1 104 ? -2.112 14.950 3.557 1.00 57.62 104 ILE A O 1
ATOM 855 N N . ALA A 1 105 ? -3.193 14.520 1.644 1.00 47.34 105 ALA A N 1
ATOM 856 C CA . ALA A 1 105 ? -3.313 15.935 1.262 1.00 47.34 105 ALA A CA 1
ATOM 857 C C . ALA A 1 105 ? -4.724 16.541 1.212 1.00 47.34 105 ALA A C 1
ATOM 859 O O . ALA A 1 105 ? -4.817 17.670 0.741 1.00 47.34 105 ALA A O 1
ATOM 860 N N . ASP A 1 106 ? -5.788 15.892 1.703 1.00 45.56 106 ASP A N 1
ATOM 861 C CA . ASP A 1 106 ? -7.086 16.583 1.783 1.00 45.56 106 ASP A CA 1
ATOM 862 C C . ASP A 1 106 ? -7.892 16.279 3.055 1.00 45.56 106 ASP A C 1
ATOM 864 O O . ASP A 1 106 ? -8.064 15.131 3.462 1.00 45.56 106 ASP A O 1
ATOM 868 N N . GLU A 1 107 ? -8.399 17.341 3.689 1.00 52.25 107 GLU A N 1
ATOM 869 C CA . GLU A 1 107 ? -9.127 17.323 4.970 1.00 52.25 107 GLU A CA 1
ATOM 870 C C . GLU A 1 107 ? -10.549 16.716 4.878 1.00 52.25 107 GLU A C 1
ATOM 872 O O . GLU A 1 107 ? -11.235 16.607 5.893 1.00 52.25 107 GLU A O 1
ATOM 877 N N . GLU A 1 108 ? -10.997 16.243 3.707 1.00 54.12 108 GLU A N 1
ATOM 878 C CA . GLU A 1 108 ? -12.332 15.638 3.513 1.00 54.12 108 GLU A CA 1
ATOM 879 C C . GLU A 1 108 ? -12.350 14.087 3.499 1.00 54.12 108 GLU A C 1
ATOM 881 O O . GLU A 1 108 ? -13.360 13.460 3.173 1.00 54.12 108 GLU A O 1
ATOM 886 N N . GLU A 1 109 ? -11.268 13.413 3.905 1.00 56.53 109 GLU A N 1
ATOM 887 C CA . GLU A 1 109 ? -11.117 11.949 3.773 1.00 56.53 109 GLU A CA 1
ATOM 888 C C . GLU A 1 109 ? -11.800 11.067 4.846 1.00 56.53 109 GLU A C 1
ATOM 890 O O . GLU A 1 109 ? -11.634 9.842 4.848 1.00 56.53 109 GLU A O 1
ATOM 895 N N . ALA A 1 110 ? -12.648 11.611 5.723 1.00 57.94 110 ALA A N 1
ATOM 896 C CA . ALA A 1 110 ? -13.373 10.794 6.710 1.00 57.94 110 ALA A CA 1
ATOM 897 C C . ALA A 1 110 ? -14.393 9.811 6.087 1.00 57.94 110 ALA A C 1
ATOM 899 O O . ALA A 1 110 ? -14.954 8.989 6.806 1.00 57.94 110 ALA A O 1
ATOM 900 N N . ILE A 1 111 ? -14.640 9.875 4.768 1.00 70.12 111 ILE A N 1
ATOM 901 C CA . ILE A 1 111 ? -15.599 9.032 4.021 1.00 70.12 111 ILE A CA 1
ATOM 902 C C . ILE A 1 111 ? -14.904 8.184 2.937 1.00 70.12 111 ILE A C 1
ATOM 904 O O . ILE A 1 111 ? -15.525 7.286 2.366 1.00 70.12 111 ILE A O 1
ATOM 908 N N . PHE A 1 112 ? -13.600 8.371 2.696 1.00 77.88 112 PHE A N 1
ATOM 909 C CA . PHE A 1 112 ? -12.879 7.689 1.611 1.00 77.88 112 PHE A CA 1
ATOM 910 C C . PHE A 1 112 ? -13.045 6.159 1.642 1.00 77.88 112 PHE A C 1
ATOM 912 O O . PHE A 1 112 ? -13.227 5.527 0.600 1.00 77.88 112 PHE A O 1
ATOM 919 N N . GLY A 1 113 ? -13.060 5.545 2.830 1.00 78.56 113 GLY A N 1
ATOM 920 C CA . GLY A 1 113 ? -13.285 4.106 2.962 1.00 78.56 113 GLY A CA 1
ATOM 921 C C . GLY A 1 113 ? -14.668 3.643 2.492 1.00 78.56 113 GLY A C 1
ATOM 922 O O . GLY A 1 113 ? -14.765 2.556 1.918 1.00 78.56 113 GLY A O 1
ATOM 923 N N . PHE A 1 114 ? -15.718 4.461 2.632 1.00 81.94 114 PHE A N 1
ATOM 924 C CA . PHE A 1 114 ? -17.030 4.170 2.044 1.00 81.94 114 PHE A CA 1
ATOM 925 C C . PHE A 1 114 ? -17.024 4.304 0.527 1.00 81.94 114 PHE A C 1
ATOM 927 O O . PHE A 1 114 ? -17.668 3.503 -0.149 1.00 81.94 114 PHE A O 1
ATOM 934 N N . ASP A 1 115 ? -16.323 5.289 -0.025 1.00 81.81 115 ASP A N 1
ATOM 935 C CA . ASP A 1 115 ? -16.252 5.472 -1.475 1.00 81.81 115 ASP A CA 1
ATOM 936 C C . ASP A 1 115 ? -15.439 4.362 -2.138 1.00 81.81 115 ASP A C 1
ATOM 938 O O . ASP A 1 115 ? -15.866 3.803 -3.152 1.00 81.81 115 ASP A O 1
ATOM 942 N N . LEU A 1 116 ? -14.348 3.940 -1.498 1.00 82.56 116 LEU A N 1
ATOM 943 C CA . LEU A 1 116 ? -13.593 2.755 -1.882 1.00 82.56 116 LEU A CA 1
ATOM 944 C C . LEU A 1 116 ? -14.452 1.486 -1.777 1.00 82.56 116 LEU A C 1
ATOM 946 O O . LEU A 1 116 ? -14.470 0.681 -2.709 1.00 82.56 116 LEU A O 1
ATOM 950 N N . LEU A 1 117 ? -15.214 1.311 -0.689 1.00 84.88 117 LEU A N 1
ATOM 951 C CA . LEU A 1 117 ? -16.116 0.168 -0.527 1.00 84.88 117 LEU A CA 1
ATOM 952 C C . LEU A 1 117 ? -17.211 0.153 -1.603 1.00 84.88 117 LEU A C 1
ATOM 954 O O . LEU A 1 117 ? -17.448 -0.885 -2.217 1.00 84.88 117 LEU A O 1
ATOM 958 N N . LYS A 1 118 ? -17.860 1.290 -1.875 1.00 85.25 118 LYS A N 1
ATOM 959 C CA . LYS A 1 118 ? -18.870 1.418 -2.937 1.00 85.25 118 LYS A CA 1
ATOM 960 C C . LYS A 1 118 ? -18.271 1.128 -4.308 1.00 85.25 118 LYS A C 1
ATOM 962 O O . LYS A 1 118 ? -18.918 0.452 -5.103 1.00 85.25 118 LYS A O 1
ATOM 967 N N . ALA A 1 119 ? -17.064 1.619 -4.592 1.00 82.44 119 ALA A N 1
ATOM 968 C CA . ALA A 1 119 ? -16.371 1.340 -5.845 1.00 82.44 119 ALA A CA 1
ATOM 969 C C . ALA A 1 119 ? -16.111 -0.166 -6.012 1.00 82.44 119 ALA A C 1
ATOM 971 O O . ALA A 1 119 ? -16.404 -0.723 -7.069 1.00 82.44 119 ALA A O 1
ATOM 972 N N . LEU A 1 120 ? -15.671 -0.844 -4.948 1.00 83.50 120 LEU A N 1
ATOM 973 C CA . LEU A 1 120 ? -15.440 -2.290 -4.956 1.00 83.50 120 LEU A CA 1
ATOM 974 C C . LEU A 1 120 ? -16.732 -3.107 -5.060 1.00 83.50 120 LEU A C 1
ATOM 976 O O . LEU A 1 120 ? -16.771 -4.076 -5.814 1.00 83.50 120 LEU A O 1
ATOM 980 N N . LEU A 1 121 ? -17.799 -2.717 -4.354 1.00 87.06 121 LEU A N 1
ATOM 981 C CA . LEU A 1 121 ? -19.111 -3.374 -4.438 1.00 87.06 121 LEU A CA 1
ATOM 982 C C . LEU A 1 121 ? -19.754 -3.205 -5.819 1.00 87.06 121 LEU A C 1
ATOM 984 O O . LEU A 1 121 ? -20.410 -4.122 -6.305 1.00 87.06 121 LEU A O 1
ATOM 988 N N . LYS A 1 122 ? -19.537 -2.059 -6.473 1.00 89.94 122 LYS A N 1
ATOM 989 C CA . LYS A 1 122 ? -19.942 -1.815 -7.866 1.00 89.94 122 LYS A CA 1
ATOM 990 C C . LYS A 1 122 ? -19.071 -2.562 -8.885 1.00 89.94 122 LYS A C 1
ATOM 992 O O . LYS A 1 122 ? -19.378 -2.519 -10.071 1.00 89.94 122 LYS A O 1
ATOM 997 N N . GLY A 1 123 ? -18.000 -3.229 -8.448 1.00 85.31 123 GLY A N 1
ATOM 998 C CA . GLY A 1 123 ? -17.071 -3.937 -9.327 1.00 85.31 123 GLY A CA 1
ATOM 999 C C . GLY A 1 123 ? -16.188 -3.013 -10.170 1.00 85.31 123 GLY A C 1
ATOM 1000 O O . GLY A 1 123 ? -15.656 -3.452 -11.188 1.00 85.31 123 GLY A O 1
ATOM 1001 N N . ILE A 1 124 ? -16.030 -1.744 -9.771 1.00 83.81 124 ILE A N 1
ATOM 1002 C CA . ILE A 1 124 ? -15.146 -0.802 -10.461 1.00 83.81 124 ILE A CA 1
ATOM 1003 C C . ILE A 1 124 ? -13.702 -1.235 -10.214 1.00 83.81 124 ILE A C 1
ATOM 1005 O O . ILE A 1 124 ? -13.268 -1.432 -9.076 1.00 83.81 124 ILE A O 1
ATOM 1009 N N . ASN A 1 125 ? -12.944 -1.391 -11.294 1.00 83.00 125 ASN A N 1
ATOM 1010 C CA . ASN A 1 125 ? -11.578 -1.884 -11.222 1.00 83.00 125 ASN A CA 1
ATOM 1011 C C . ASN A 1 125 ? -10.582 -0.761 -10.899 1.00 83.00 125 ASN A C 1
ATOM 1013 O O . ASN A 1 125 ? -10.743 0.383 -11.320 1.00 83.00 125 ASN A O 1
ATOM 1017 N N . TRP A 1 126 ? -9.467 -1.127 -10.257 1.00 80.75 126 TRP A N 1
ATOM 1018 C CA . TRP A 1 126 ? -8.317 -0.241 -9.992 1.00 80.75 126 TRP A CA 1
ATOM 1019 C C . TRP A 1 126 ? -7.766 0.443 -11.253 1.00 80.75 126 TRP A C 1
ATOM 1021 O O . TRP A 1 126 ? -7.137 1.492 -11.170 1.00 80.75 126 TRP A O 1
ATOM 1031 N N . ARG A 1 127 ? -8.009 -0.139 -12.433 1.00 79.12 127 ARG A N 1
ATOM 1032 C CA . ARG A 1 127 ? -7.607 0.415 -13.732 1.00 79.12 127 ARG A CA 1
ATOM 1033 C C . ARG A 1 127 ? -8.332 1.718 -14.080 1.00 79.12 127 ARG A C 1
ATOM 1035 O O . ARG A 1 127 ? -7.796 2.502 -14.852 1.00 79.12 127 ARG A O 1
ATOM 1042 N N . GLU A 1 128 ? -9.522 1.929 -13.528 1.00 77.75 128 GLU A N 1
ATOM 1043 C CA . GLU A 1 128 ? -10.337 3.124 -13.765 1.00 77.75 128 GLU A CA 1
ATOM 1044 C C . GLU A 1 128 ? -10.162 4.155 -12.648 1.00 77.75 128 GLU A C 1
ATOM 1046 O O . GLU A 1 128 ? -10.062 5.346 -12.916 1.00 77.75 128 GLU A O 1
ATOM 1051 N N . THR A 1 129 ? -10.081 3.707 -11.392 1.00 74.06 129 THR A N 1
ATOM 1052 C CA . THR A 1 129 ? -9.978 4.606 -10.231 1.00 74.06 129 THR A CA 1
ATOM 1053 C C . THR A 1 129 ? -8.549 5.028 -9.903 1.00 74.06 129 THR A C 1
ATOM 1055 O O . THR A 1 129 ? -8.341 6.055 -9.260 1.00 74.06 129 THR A O 1
ATOM 1058 N N . GLY A 1 130 ? -7.559 4.221 -10.291 1.00 72.00 130 GLY A N 1
ATOM 1059 C CA . GLY A 1 130 ? -6.162 4.394 -9.898 1.00 72.00 130 GLY A CA 1
ATOM 1060 C C . GLY A 1 130 ? -5.879 4.118 -8.417 1.00 72.00 130 GLY A C 1
ATOM 1061 O O . GLY A 1 130 ? -4.743 4.293 -7.975 1.00 72.00 130 GLY A O 1
ATOM 1062 N N . TYR A 1 131 ? -6.872 3.670 -7.639 1.00 76.44 131 TYR A N 1
ATOM 1063 C CA . TYR A 1 131 ? -6.677 3.277 -6.242 1.00 76.44 131 TYR A CA 1
ATOM 1064 C C . TYR A 1 131 ? -6.043 1.886 -6.152 1.00 76.44 131 TYR A C 1
ATOM 1066 O O . TYR A 1 131 ? -6.480 0.967 -6.843 1.00 76.44 131 TYR A O 1
ATOM 1074 N N . PHE A 1 132 ? -5.037 1.732 -5.280 1.00 75.62 132 PHE A N 1
ATOM 1075 C CA . PHE A 1 132 ? -4.335 0.462 -5.019 1.00 75.62 132 PHE A CA 1
ATOM 1076 C C . PHE A 1 132 ? -3.972 -0.303 -6.311 1.00 75.62 132 PHE A C 1
ATOM 1078 O O . PHE A 1 132 ? -4.323 -1.472 -6.501 1.00 75.62 132 PHE A O 1
ATOM 1085 N N . ALA A 1 133 ? -3.311 0.389 -7.243 1.00 81.38 133 ALA A N 1
ATOM 1086 C CA . ALA A 1 133 ? -2.979 -0.144 -8.556 1.00 81.38 133 ALA A CA 1
ATOM 1087 C C . ALA A 1 133 ? -2.039 -1.358 -8.479 1.00 81.38 133 ALA A C 1
ATOM 1089 O O . ALA A 1 133 ? -0.874 -1.267 -8.103 1.00 81.38 133 ALA A O 1
ATOM 1090 N N . ARG A 1 134 ? -2.522 -2.513 -8.940 1.00 85.56 134 ARG A N 1
ATOM 1091 C CA . ARG A 1 134 ? -1.768 -3.782 -8.893 1.00 85.56 134 ARG A CA 1
ATOM 1092 C C . ARG A 1 134 ? -0.589 -3.826 -9.862 1.00 85.56 134 ARG A C 1
ATOM 1094 O O . ARG A 1 134 ? 0.298 -4.664 -9.719 1.00 85.56 134 ARG A O 1
ATOM 1101 N N . VAL A 1 135 ? -0.616 -2.949 -10.858 1.00 86.38 135 VAL A N 1
ATOM 1102 C CA . VAL A 1 135 ? 0.398 -2.825 -11.896 1.00 86.38 135 VAL A CA 1
ATOM 1103 C C . VAL A 1 135 ? 0.775 -1.360 -12.020 1.00 86.38 135 VAL A C 1
ATOM 1105 O O . VAL A 1 135 ? -0.098 -0.506 -12.190 1.00 86.38 135 VAL A O 1
ATOM 1108 N N . THR A 1 136 ? 2.069 -1.092 -11.963 1.00 85.69 136 THR A N 1
ATOM 1109 C CA . THR A 1 136 ? 2.652 0.243 -12.069 1.00 85.69 136 THR A CA 1
ATOM 1110 C C . THR A 1 136 ? 3.778 0.240 -13.094 1.00 85.69 136 THR A C 1
ATOM 1112 O O . THR A 1 136 ? 4.264 -0.813 -13.514 1.00 85.69 136 THR A O 1
ATOM 1115 N N . ILE A 1 137 ? 4.171 1.430 -13.533 1.00 84.75 137 ILE A N 1
ATOM 1116 C CA . ILE A 1 137 ? 5.294 1.628 -14.441 1.00 84.75 137 ILE A CA 1
ATOM 1117 C C . ILE A 1 137 ? 6.465 2.181 -13.638 1.00 84.75 137 ILE A C 1
ATOM 1119 O O . ILE A 1 137 ? 6.308 3.058 -12.786 1.00 84.75 137 ILE A O 1
ATOM 1123 N N . CYS A 1 138 ? 7.639 1.631 -13.918 1.00 85.88 138 CYS A N 1
ATOM 1124 C CA . CYS A 1 138 ? 8.914 2.144 -13.460 1.00 85.88 138 CYS A CA 1
ATOM 1125 C C . CYS A 1 138 ? 9.701 2.648 -14.663 1.00 85.88 138 CYS A C 1
ATOM 1127 O O . CYS A 1 138 ? 9.817 1.949 -15.673 1.00 85.88 138 CYS A O 1
ATOM 1129 N N . THR A 1 139 ? 10.254 3.847 -14.542 1.00 83.31 139 THR A N 1
ATOM 1130 C CA . THR A 1 139 ? 11.108 4.464 -15.554 1.00 83.31 139 THR A CA 1
ATOM 1131 C C . THR A 1 139 ? 12.500 4.637 -14.981 1.00 83.31 139 THR A C 1
ATOM 1133 O O . THR A 1 139 ? 12.647 5.211 -13.904 1.00 83.31 139 THR A O 1
ATOM 1136 N N . PHE A 1 140 ? 13.516 4.176 -15.699 1.00 82.38 140 PHE A N 1
ATOM 1137 C CA . PHE A 1 140 ? 14.901 4.353 -15.289 1.00 82.38 140 PHE A CA 1
ATOM 1138 C C . PHE A 1 140 ? 15.816 4.604 -16.482 1.00 82.38 140 PHE A C 1
ATOM 1140 O O . PHE A 1 140 ? 15.493 4.289 -17.631 1.00 82.38 140 PHE A O 1
ATOM 1147 N N . LEU A 1 141 ? 16.955 5.224 -16.185 1.00 78.44 141 LEU A N 1
ATOM 1148 C CA . LEU A 1 141 ? 17.938 5.656 -17.165 1.00 78.44 141 LEU A CA 1
ATOM 1149 C C . LEU A 1 141 ? 19.138 4.721 -17.133 1.00 78.44 141 LEU A C 1
ATOM 1151 O O . LEU A 1 141 ? 19.806 4.604 -16.106 1.00 78.44 141 LEU A O 1
ATOM 1155 N N . ILE A 1 142 ? 19.433 4.088 -18.266 1.00 78.19 142 ILE A N 1
ATOM 1156 C CA . ILE A 1 142 ? 20.631 3.265 -18.424 1.00 78.19 142 ILE A CA 1
ATOM 1157 C C . ILE A 1 142 ? 21.654 4.069 -19.221 1.00 78.19 142 ILE A C 1
ATOM 1159 O O . ILE A 1 142 ? 21.339 4.671 -20.250 1.00 78.19 142 ILE A O 1
ATOM 1163 N N . ARG A 1 143 ? 22.896 4.081 -18.737 1.00 71.62 143 ARG A N 1
ATOM 1164 C CA . ARG A 1 143 ? 24.042 4.561 -19.510 1.00 71.62 143 ARG A CA 1
ATOM 1165 C C . ARG A 1 143 ? 24.663 3.363 -20.209 1.00 71.62 143 ARG A C 1
ATOM 1167 O O . ARG A 1 143 ? 25.253 2.512 -19.548 1.00 71.62 143 ARG A O 1
ATOM 1174 N N . GLU A 1 144 ? 24.514 3.285 -21.523 1.00 68.62 144 GLU A N 1
ATOM 1175 C CA . GLU A 1 144 ? 25.241 2.296 -22.312 1.00 68.62 144 GLU A CA 1
ATOM 1176 C C . GLU A 1 144 ? 26.710 2.730 -22.413 1.00 68.62 144 GLU A C 1
ATOM 1178 O O . GLU A 1 144 ? 27.008 3.881 -22.734 1.00 68.62 144 GLU A O 1
ATOM 1183 N N . ILE A 1 145 ? 27.646 1.828 -22.101 1.00 61.19 145 ILE A N 1
ATOM 1184 C CA . ILE A 1 145 ? 29.082 2.077 -22.293 1.00 61.19 145 ILE A CA 1
ATOM 1185 C C . ILE A 1 145 ? 29.378 1.836 -23.780 1.00 61.19 145 ILE A C 1
ATOM 1187 O O . ILE A 1 145 ? 29.762 0.740 -24.180 1.00 61.19 145 ILE A O 1
ATOM 1191 N N . GLY A 1 146 ? 29.108 2.855 -24.598 1.00 60.06 146 GLY A N 1
ATOM 1192 C CA . GLY A 1 146 ? 29.422 2.927 -26.026 1.00 60.06 146 GLY A CA 1
ATOM 1193 C C . GLY A 1 146 ? 30.449 4.023 -26.327 1.00 60.06 146 GLY A C 1
ATOM 1194 O O . GLY A 1 146 ? 30.636 4.932 -25.522 1.00 60.06 146 GLY A O 1
ATOM 1195 N N . ASP A 1 147 ? 31.128 3.888 -27.470 1.00 52.19 147 ASP A N 1
ATOM 1196 C CA . ASP A 1 147 ? 32.272 4.691 -27.930 1.00 52.19 147 ASP A CA 1
ATOM 1197 C C . ASP A 1 147 ? 32.127 6.201 -27.661 1.00 52.19 147 ASP A C 1
ATOM 1199 O O . ASP A 1 147 ? 31.068 6.797 -27.868 1.00 52.19 147 ASP A O 1
ATOM 1203 N N . GLY A 1 148 ? 33.207 6.802 -27.157 1.00 56.25 148 GLY A N 1
ATOM 1204 C CA . GLY A 1 148 ? 33.226 7.961 -26.257 1.00 56.25 148 GLY A CA 1
ATOM 1205 C C . GLY A 1 148 ? 32.914 9.322 -26.879 1.00 56.25 148 GLY A C 1
ATOM 1206 O O . GLY A 1 148 ? 33.584 10.303 -26.566 1.00 56.25 148 GLY A O 1
ATOM 1207 N N . ILE A 1 149 ? 31.918 9.399 -27.759 1.00 62.06 149 ILE A N 1
ATOM 1208 C CA . ILE A 1 149 ? 31.562 10.622 -28.485 1.00 62.06 149 ILE A CA 1
ATOM 1209 C C . ILE A 1 149 ? 30.119 11.065 -28.200 1.00 62.06 149 ILE A C 1
ATOM 1211 O O . ILE A 1 149 ? 29.859 12.262 -28.237 1.00 62.06 149 ILE A O 1
ATOM 1215 N N . ASN A 1 150 ? 29.209 10.174 -27.785 1.00 57.97 150 ASN A N 1
ATOM 1216 C CA . ASN A 1 150 ? 27.880 10.573 -27.312 1.00 57.97 150 ASN A CA 1
ATOM 1217 C C . ASN A 1 150 ? 27.506 9.806 -26.038 1.00 57.97 150 ASN A C 1
ATOM 1219 O O . ASN A 1 150 ? 27.334 8.589 -26.066 1.00 57.97 150 ASN A O 1
ATOM 1223 N N . ASN A 1 151 ? 27.340 10.518 -24.920 1.00 58.44 151 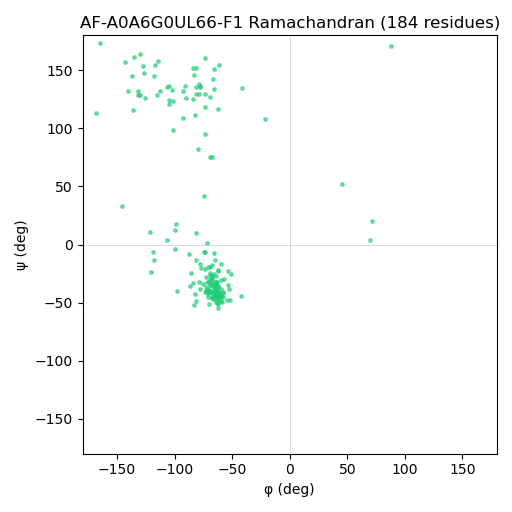ASN A N 1
ATOM 1224 C CA . ASN A 1 151 ? 26.716 9.972 -23.713 1.00 58.44 151 ASN A CA 1
ATOM 1225 C C . ASN A 1 151 ? 25.220 9.741 -23.989 1.00 58.44 151 ASN A C 1
ATOM 1227 O O . ASN A 1 151 ? 24.379 10.528 -23.556 1.00 58.44 151 ASN A O 1
ATOM 1231 N N . ASN A 1 152 ? 24.885 8.694 -24.740 1.00 65.88 152 ASN A N 1
ATOM 1232 C CA . ASN A 1 152 ? 23.504 8.348 -25.044 1.00 65.88 152 ASN A CA 1
ATOM 1233 C C . ASN A 1 152 ? 22.871 7.748 -23.782 1.00 65.88 152 ASN A C 1
ATOM 1235 O O . ASN A 1 152 ? 23.042 6.572 -23.469 1.00 65.88 152 ASN A O 1
ATOM 1239 N N . ILE A 1 153 ? 22.189 8.593 -23.011 1.00 68.81 153 ILE A N 1
ATOM 1240 C CA . ILE A 1 153 ? 21.328 8.165 -21.910 1.00 68.81 153 ILE A CA 1
ATOM 1241 C C . ILE A 1 153 ? 20.070 7.572 -22.543 1.00 68.81 153 ILE A C 1
ATOM 1243 O O . ILE A 1 153 ? 19.355 8.272 -23.259 1.00 68.81 153 ILE A O 1
ATOM 1247 N N . VAL A 1 154 ? 19.803 6.289 -22.296 1.00 74.44 154 VAL A N 1
ATOM 1248 C CA . VAL A 1 154 ? 18.631 5.605 -22.850 1.00 74.44 154 VAL A CA 1
ATOM 1249 C C . VAL A 1 154 ? 17.550 5.514 -21.781 1.00 74.44 154 VAL A C 1
ATOM 1251 O O . VAL A 1 154 ? 17.769 4.975 -20.693 1.00 74.44 154 VAL A O 1
ATOM 1254 N N . PHE A 1 155 ? 16.371 6.043 -22.104 1.00 74.38 155 PHE A N 1
ATOM 1255 C CA . PHE A 1 155 ? 15.181 5.936 -21.270 1.00 74.38 155 PHE A CA 1
ATOM 1256 C C . PHE A 1 155 ? 14.544 4.565 -21.448 1.00 74.38 155 PHE A C 1
ATOM 1258 O O . PHE A 1 155 ? 14.265 4.135 -22.571 1.00 74.38 155 PHE A O 1
ATOM 1265 N N . GLN A 1 156 ? 14.266 3.889 -20.337 1.00 81.62 156 GLN A N 1
ATOM 1266 C CA . GLN A 1 156 ? 13.559 2.624 -20.370 1.00 81.62 156 GLN A CA 1
ATOM 1267 C C . GLN A 1 156 ? 12.419 2.584 -19.355 1.00 81.62 156 GLN A C 1
ATOM 1269 O O . GLN A 1 156 ? 12.593 2.894 -18.179 1.00 81.62 156 GLN A O 1
ATOM 1274 N N . ALA A 1 157 ? 11.249 2.154 -19.829 1.00 83.62 157 ALA A N 1
ATOM 1275 C CA . ALA A 1 157 ? 10.081 1.875 -19.008 1.00 83.62 157 ALA A CA 1
ATOM 1276 C C . ALA A 1 157 ? 9.862 0.360 -18.901 1.00 83.62 157 ALA A C 1
ATOM 1278 O O . ALA A 1 157 ? 9.936 -0.363 -19.898 1.00 83.62 157 ALA A O 1
ATOM 1279 N N . THR A 1 158 ? 9.574 -0.120 -17.694 1.00 87.44 158 THR A N 1
ATOM 1280 C CA . THR A 1 158 ? 9.151 -1.499 -17.431 1.00 87.44 158 THR A CA 1
ATOM 1281 C C . THR A 1 158 ? 7.852 -1.508 -16.633 1.00 87.44 158 THR A C 1
ATOM 1283 O O . THR A 1 158 ? 7.584 -0.616 -15.826 1.00 87.44 158 THR A O 1
ATOM 1286 N N . GLN A 1 159 ? 7.030 -2.524 -16.880 1.00 89.00 159 GLN A N 1
ATOM 1287 C CA . GLN A 1 159 ? 5.807 -2.764 -16.135 1.00 89.00 159 GLN A CA 1
ATOM 1288 C C . GLN A 1 159 ? 6.113 -3.663 -14.940 1.00 89.00 159 GLN A C 1
ATOM 1290 O O . GLN A 1 159 ? 6.631 -4.766 -15.110 1.00 89.00 159 GLN A O 1
ATOM 1295 N N . CYS 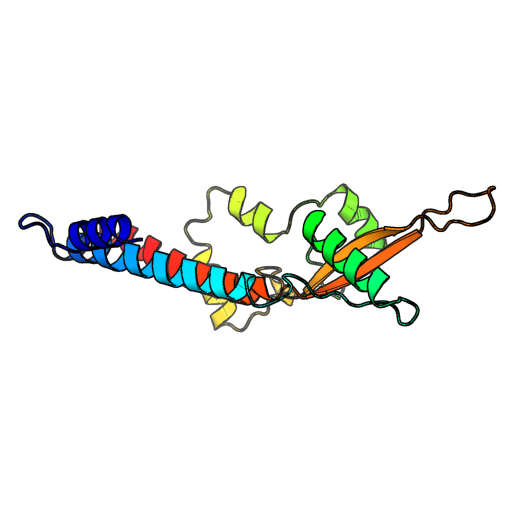A 1 160 ? 5.740 -3.222 -13.745 1.00 89.81 160 CYS A N 1
ATOM 1296 C CA . CYS A 1 160 ? 5.952 -3.952 -12.508 1.00 89.81 160 CYS A CA 1
ATOM 1297 C C . CYS A 1 160 ? 4.625 -4.301 -11.830 1.00 89.81 160 CYS A C 1
ATOM 1299 O O . CYS A 1 160 ? 3.654 -3.547 -11.880 1.00 89.81 160 CYS A O 1
ATOM 1301 N N . VAL A 1 161 ? 4.580 -5.467 -11.192 1.00 89.69 161 VAL A N 1
ATOM 1302 C CA . VAL A 1 161 ? 3.442 -5.960 -10.415 1.00 89.69 161 VAL A CA 1
ATOM 1303 C C . VAL A 1 161 ? 3.778 -5.821 -8.938 1.00 89.69 161 VAL A C 1
ATOM 1305 O O . VAL A 1 161 ? 4.787 -6.360 -8.479 1.00 89.69 161 VAL A O 1
ATOM 1308 N N . LEU A 1 162 ? 2.920 -5.123 -8.191 1.00 86.31 162 LEU A N 1
ATOM 1309 C CA . LEU A 1 162 ? 3.063 -4.974 -6.743 1.00 86.31 162 LEU A CA 1
ATOM 1310 C C . LEU A 1 162 ? 2.094 -5.924 -6.046 1.00 86.31 162 LEU A C 1
ATOM 1312 O O . LEU A 1 162 ? 0.906 -5.642 -5.878 1.00 86.31 162 LEU A O 1
ATOM 1316 N N . SER A 1 163 ? 2.629 -7.069 -5.632 1.00 74.50 163 SER A N 1
ATOM 1317 C CA . SER A 1 163 ? 1.887 -8.124 -4.938 1.00 74.50 163 SER A CA 1
ATOM 1318 C C . SER A 1 163 ? 1.352 -7.655 -3.577 1.00 74.50 163 SER A C 1
ATOM 1320 O O . SER A 1 163 ? 0.232 -8.007 -3.201 1.00 74.50 163 SER A O 1
ATOM 1322 N N . ALA A 1 164 ? 2.106 -6.800 -2.878 1.00 76.19 164 ALA A N 1
ATOM 1323 C CA . ALA A 1 164 ? 1.737 -6.252 -1.574 1.00 76.19 164 ALA A CA 1
ATOM 1324 C C . ALA A 1 164 ? 0.473 -5.371 -1.620 1.00 76.19 164 ALA A C 1
ATOM 1326 O O . ALA A 1 164 ? -0.337 -5.394 -0.690 1.00 76.19 164 ALA A O 1
ATOM 1327 N N . GLN A 1 165 ? 0.241 -4.648 -2.723 1.00 75.88 165 GLN A N 1
ATOM 1328 C CA . GLN A 1 165 ? -0.865 -3.686 -2.821 1.00 75.88 165 GLN A CA 1
ATOM 1329 C C . GLN A 1 165 ? -2.256 -4.335 -2.726 1.00 75.88 165 GLN A C 1
ATOM 1331 O O . GLN A 1 165 ? -3.185 -3.709 -2.222 1.00 75.88 165 GLN A O 1
ATOM 1336 N N . MET A 1 166 ? -2.407 -5.607 -3.111 1.00 78.19 166 MET A N 1
ATOM 1337 C CA . MET A 1 166 ? -3.684 -6.327 -2.981 1.00 78.19 166 MET A CA 1
ATOM 1338 C C . MET A 1 166 ? -4.072 -6.587 -1.516 1.00 78.19 166 MET A C 1
ATOM 1340 O O . MET A 1 166 ? -5.253 -6.644 -1.182 1.00 78.19 166 MET A O 1
ATOM 1344 N N . ILE A 1 167 ? -3.083 -6.755 -0.638 1.00 79.81 167 ILE A N 1
ATOM 1345 C CA . ILE A 1 167 ? -3.306 -7.030 0.786 1.00 79.81 167 ILE A CA 1
ATOM 1346 C C . ILE A 1 167 ? -3.582 -5.731 1.526 1.00 79.81 167 ILE A C 1
ATOM 1348 O O . ILE A 1 167 ? -4.521 -5.664 2.317 1.00 79.81 167 ILE A O 1
ATOM 1352 N N . VAL A 1 168 ? -2.811 -4.689 1.210 1.00 79.56 168 VAL A N 1
ATOM 1353 C CA . VAL A 1 168 ? -3.014 -3.353 1.774 1.00 79.56 168 VAL A CA 1
ATOM 1354 C C . VAL A 1 168 ? -4.425 -2.842 1.464 1.00 79.56 168 VAL A C 1
ATOM 1356 O O . VAL A 1 168 ? -5.075 -2.340 2.372 1.00 79.56 168 VAL A O 1
ATOM 1359 N N . GLU A 1 169 ? -4.946 -3.065 0.249 1.00 80.44 169 GLU A N 1
ATOM 1360 C CA . GLU A 1 169 ? -6.327 -2.716 -0.134 1.00 80.44 169 GLU A CA 1
ATOM 1361 C C . GLU A 1 169 ? -7.364 -3.276 0.862 1.00 80.44 169 GLU A C 1
ATOM 1363 O O . GLU A 1 169 ? -8.254 -2.565 1.329 1.00 80.44 169 GLU A O 1
ATOM 1368 N N . LYS A 1 170 ? -7.247 -4.562 1.221 1.00 83.31 170 LYS A N 1
ATOM 1369 C CA . LYS A 1 170 ? -8.211 -5.233 2.108 1.00 83.31 170 LYS A CA 1
ATOM 1370 C C . LYS A 1 170 ? -8.007 -4.874 3.573 1.00 83.31 170 LYS A C 1
ATOM 1372 O O . LYS A 1 170 ? -8.988 -4.694 4.288 1.00 83.31 170 LYS A O 1
ATOM 1377 N N . LEU A 1 171 ? -6.760 -4.737 4.013 1.00 85.25 171 LEU A N 1
ATOM 1378 C CA . LEU A 1 171 ? -6.449 -4.321 5.378 1.00 85.25 171 LEU A CA 1
ATOM 1379 C C . LEU A 1 171 ? -6.913 -2.894 5.649 1.00 85.25 171 LEU A C 1
ATOM 1381 O O . LEU A 1 171 ? -7.540 -2.656 6.677 1.00 85.25 171 LEU A O 1
ATOM 1385 N N . TYR A 1 172 ? -6.678 -1.979 4.705 1.00 84.25 172 TYR A N 1
ATOM 1386 C CA . TYR A 1 172 ? -7.129 -0.597 4.800 1.00 84.25 172 TYR A CA 1
ATOM 1387 C C . TYR A 1 172 ? -8.640 -0.525 5.037 1.00 84.25 172 TYR A C 1
ATOM 1389 O O . TYR A 1 172 ? -9.077 0.129 5.977 1.00 84.25 172 TYR A O 1
ATOM 1397 N N . LEU A 1 173 ? -9.440 -1.268 4.263 1.00 84.50 173 LEU A N 1
ATOM 1398 C CA . LEU A 1 173 ? -10.895 -1.300 4.441 1.00 84.50 173 LEU A CA 1
ATOM 1399 C C . LEU A 1 173 ? -11.313 -1.803 5.824 1.00 84.50 173 LEU A C 1
ATOM 1401 O O . LEU A 1 173 ? -12.194 -1.201 6.433 1.00 84.50 173 LEU A O 1
ATOM 1405 N N . ILE A 1 174 ? -10.705 -2.884 6.322 1.00 86.62 174 ILE A N 1
ATOM 1406 C CA . ILE A 1 174 ? -11.080 -3.451 7.625 1.00 86.62 174 ILE A CA 1
ATOM 1407 C C . ILE A 1 174 ? -10.717 -2.476 8.751 1.00 86.62 174 ILE A C 1
ATOM 1409 O O . ILE A 1 174 ? -11.550 -2.211 9.614 1.00 86.62 174 ILE A O 1
ATOM 1413 N N . VAL A 1 175 ? -9.504 -1.915 8.727 1.00 85.38 175 VAL A N 1
ATOM 1414 C CA . VAL A 1 175 ? -9.051 -0.937 9.728 1.00 85.38 175 VAL A CA 1
ATOM 1415 C C . VAL A 1 175 ? -9.921 0.312 9.702 1.00 85.38 175 VAL A C 1
ATOM 1417 O O . VAL A 1 175 ? -10.363 0.771 10.749 1.00 85.38 175 VAL A O 1
ATOM 1420 N N . TRP A 1 176 ? -10.195 0.842 8.513 1.00 86.62 176 TRP A N 1
ATOM 1421 C CA . TRP A 1 176 ? -10.958 2.070 8.354 1.00 86.62 176 TRP A CA 1
ATOM 1422 C C . TRP A 1 176 ? -12.388 1.925 8.886 1.00 86.62 176 TRP A C 1
ATOM 1424 O O . TRP A 1 176 ? -12.827 2.746 9.685 1.00 86.62 176 TRP A O 1
ATOM 1434 N N . HIS A 1 177 ? -13.094 0.844 8.530 1.00 86.62 177 HIS A N 1
ATOM 1435 C CA . HIS A 1 177 ? -14.463 0.620 9.015 1.00 86.62 177 HIS A CA 1
ATOM 1436 C C . HIS A 1 177 ? -14.498 0.324 10.519 1.00 86.62 177 HIS A C 1
ATOM 1438 O O . HIS A 1 177 ? -15.443 0.724 11.196 1.00 86.62 177 HIS A O 1
ATOM 1444 N N . TRP A 1 178 ? -13.468 -0.344 11.050 1.00 86.56 178 TRP A N 1
ATOM 1445 C CA . TRP A 1 178 ? -13.322 -0.566 12.487 1.00 86.56 178 TRP A CA 1
ATOM 1446 C C . TRP A 1 178 ? -13.156 0.756 13.245 1.00 86.56 178 TRP A C 1
ATOM 1448 O O . TRP A 1 178 ? -13.902 1.019 14.183 1.00 86.56 178 TRP A O 1
ATOM 1458 N N . LEU A 1 179 ? -12.237 1.621 12.807 1.00 82.12 179 LEU A N 1
ATOM 1459 C CA . LEU A 1 179 ? -12.018 2.934 13.421 1.00 82.12 179 LEU A CA 1
ATOM 1460 C C . LEU A 1 179 ? -13.246 3.843 13.299 1.00 82.12 179 LEU A C 1
ATOM 1462 O O . LEU A 1 179 ? -13.600 4.514 14.263 1.00 82.12 179 LEU A O 1
ATOM 1466 N N . PHE A 1 180 ? -13.927 3.825 12.153 1.00 84.38 180 PHE A N 1
ATOM 1467 C CA . PHE A 1 180 ? -15.171 4.567 11.955 1.00 84.38 180 PHE A CA 1
ATOM 1468 C C . PHE A 1 180 ? -16.276 4.105 12.918 1.00 84.38 180 PHE A C 1
ATOM 1470 O O . PHE A 1 180 ? -16.954 4.925 13.530 1.00 84.38 180 PHE A O 1
ATOM 1477 N N . PHE A 1 181 ? -16.433 2.790 13.114 1.00 84.50 181 PHE A N 1
ATOM 1478 C CA . PHE A 1 181 ? -17.376 2.252 14.096 1.00 84.50 181 PHE A CA 1
ATOM 1479 C C . PHE A 1 181 ? -17.038 2.705 15.522 1.00 84.50 181 PHE A C 1
ATOM 1481 O O . PHE A 1 181 ? -17.936 3.101 16.262 1.00 84.50 181 PHE A O 1
ATOM 1488 N N . LEU A 1 182 ? -15.754 2.705 15.893 1.00 80.62 182 LEU A N 1
ATOM 1489 C CA . LEU A 1 182 ? -15.313 3.178 17.206 1.00 80.62 182 LEU A CA 1
ATOM 1490 C C . LEU A 1 182 ? -15.623 4.660 17.442 1.00 80.62 182 LEU A C 1
ATOM 1492 O O . LEU A 1 182 ? -15.972 5.020 18.557 1.00 80.62 182 LEU A O 1
ATOM 1496 N N . GLN A 1 183 ? -15.531 5.503 16.411 1.00 80.88 183 GLN A N 1
ATOM 1497 C CA . GLN A 1 183 ? -15.878 6.927 16.503 1.00 80.88 183 GLN A CA 1
ATOM 1498 C C . GLN A 1 183 ? -17.381 7.184 16.673 1.00 80.88 183 GLN A C 1
ATOM 1500 O O . GLN A 1 183 ? -17.757 8.243 17.153 1.00 80.88 183 GLN A O 1
ATOM 1505 N N . ILE A 1 184 ? -18.238 6.257 16.237 1.00 81.88 184 ILE A N 1
ATOM 1506 C CA . ILE A 1 184 ? -19.696 6.359 16.416 1.00 81.88 184 ILE A CA 1
ATOM 1507 C C . ILE A 1 184 ? -20.127 5.784 17.765 1.00 81.88 184 ILE A C 1
ATOM 1509 O O . ILE A 1 184 ? -21.099 6.247 18.356 1.00 81.88 184 ILE A O 1
ATOM 1513 N N . ALA A 1 185 ? -19.456 4.722 18.209 1.00 77.75 185 ALA A N 1
ATOM 1514 C CA . ALA A 1 185 ? -19.805 4.007 19.429 1.00 77.75 185 ALA A CA 1
ATOM 1515 C C . ALA A 1 185 ? -19.348 4.719 20.716 1.00 77.75 185 ALA A C 1
ATOM 1517 O O . ALA A 1 185 ? -19.841 4.361 21.784 1.00 77.75 185 ALA A O 1
ATOM 1518 N N . ASN A 1 186 ? -18.424 5.678 20.609 1.00 66.31 186 ASN A N 1
ATOM 1519 C CA . ASN A 1 186 ? -17.840 6.464 21.699 1.00 66.31 186 ASN A CA 1
ATOM 1520 C C . ASN A 1 186 ? -18.207 7.943 21.554 1.00 66.31 186 ASN A C 1
ATOM 1522 O O . ASN A 1 186 ? -18.601 8.561 22.564 1.00 66.31 186 ASN A O 1
#